Protein 5UKI (pdb70)

GO terms:
  GO:0005506 iron ion binding (F, IDA)
  GO:0048471 perinuclear region of cytoplasm (C, IDA)
  GO:0003723 RNA binding (F, IDA)
  GO:0030145 manganese ion binding (F, IDA)
  GO:0008270 zinc ion binding (F, IDA)
  GO:0008419 RNA lariat debranching enzyme activity (F, IDA)
  GO:0000375 RNA splicing, via transesterification reactions (P, IDA)

Organism: Entamoeba histolytica (strain ATCC 30459 / HM-1:IMSS / ABRM) (NCBI:txid294381)

Sequence (351 aa):
GGGQHIAIVGCVHGKYREMYRQLSEYEKSTGKEISFVICTGDMQTLRYEADLVYLKVPPKYKQMGDFHLYYEGKEKAPYLTLFIGGNHESSNVLLHLYNGGFVCFNMYYLGVCSCININGLRIVGVSGIYKSFDEKKPYTYPPSPNDVVSLFHTRNYVIQMLSNLSQSSQIDISLSHDWPQGIVMKGNYKQLYRFQPGFKKDGASLGSPINKVILNNTLKPKYWISGHMHCEYHAEEGPTHFIALGKIGYKNAISYLDDLPLKQKTDLEYDKDWVCNLIMTWPAFSNKAQFPDLSYSISELLSKRTKELDKKIIELWEKYIGLKIIYDSDTFDIQFTSRRFYIEKIYNELNIN

InterPro domains:
  IPR004843 Calcineurin-like, phosphoesterase domain [PF00149] (8-233)
  IPR029052 Metallo-dependent phosphatase-like [G3DSA:3.60.21.10] (14-265)
  IPR029052 Metallo-dependent phosphatase-like [SSF56300] (9-250)
  IPR041816 Lariat debranching enzyme, N-terminal metallophosphatase domain [cd00844] (9-260)
  IPR049499 Dbr1, C-terminal domain [PF20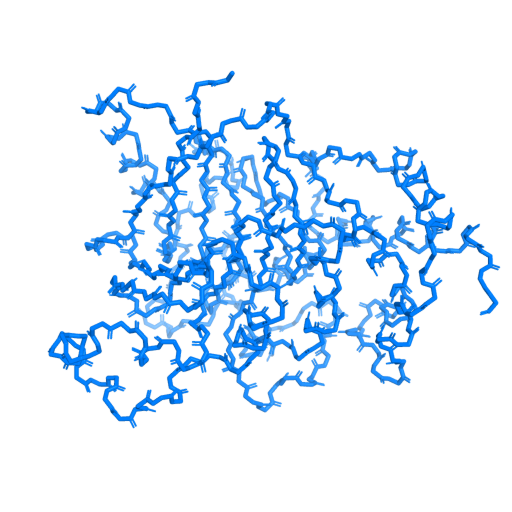890] (268-353)

Structure (mmCIF, N/CA/C/O backbone):
data_5UKI
#
_entry.id   5UKI
#
_cell.length_a   45.341
_cell.length_b   70.920
_cell.length_c   109.266
_cell.angle_alpha   90.00
_cell.angle_beta   90.00
_cell.angle_gamma   90.00
#
_symmetry.space_group_name_H-M   'P 21 21 21'
#
loop_
_entity.id
_entity.type
_entity.pdbx_description
1 polymer 'RNA lariat debranching enzyme, putative'
2 non-polymer 'ZINC ION'
3 non-polymer 'MANGANESE (II) ION'
4 water water
#
loop_
_atom_site.group_PDB
_atom_site.id
_atom_site.type_symbol
_atom_site.label_atom_id
_atom_site.label_alt_id
_atom_site.label_comp_id
_atom_site.label_asym_id
_atom_site.label_entity_id
_atom_site.label_seq_id
_atom_site.pdbx_PDB_ins_code
_atom_site.Cartn_x
_atom_site.Cartn_y
_atom_site.Cartn_z
_atom_site.occupancy
_atom_site.B_iso_or_equiv
_atom_site.auth_seq_id
_atom_site.auth_comp_id
_atom_site.auth_asym_id
_atom_site.auth_atom_id
_atom_site.pdbx_PDB_model_num
ATOM 1 N N . GLY A 1 1 ? 30.750 57.919 23.895 1.00 91.33 4 GLY A N 1
ATOM 2 C CA . GLY A 1 1 ? 31.545 58.634 22.852 1.00 95.52 4 GLY A CA 1
ATOM 3 C C . GLY A 1 1 ? 31.761 57.712 21.673 1.00 94.17 4 GLY A C 1
ATOM 4 O O . GLY A 1 1 ? 32.037 56.526 21.861 1.00 102.99 4 GLY A O 1
ATOM 5 N N . GLY A 1 2 ? 31.627 58.243 20.461 1.00 83.02 5 GLY A N 1
ATOM 6 C CA . GLY A 1 2 ? 31.746 57.425 19.247 1.00 83.57 5 GLY A CA 1
ATOM 7 C C . GLY A 1 2 ? 33.152 57.262 18.677 1.00 75.90 5 GLY A C 1
ATOM 8 O O . GLY A 1 2 ? 33.489 56.204 18.152 1.00 76.94 5 GLY A O 1
ATOM 9 N N . GLY A 1 3 ? 33.967 58.313 18.762 1.00 64.90 6 GLY A N 1
ATOM 10 C CA . GLY A 1 3 ? 35.262 58.333 18.089 1.00 49.76 6 GLY A CA 1
ATOM 11 C C . GLY A 1 3 ? 35.703 59.762 17.813 1.00 40.44 6 GLY A C 1
ATOM 12 O O . GLY A 1 3 ? 34.882 60.658 17.714 1.00 34.64 6 GLY A O 1
ATOM 13 N N . GLN A 1 4 ? 37.002 59.987 17.725 1.00 31.92 7 GLN A N 1
ATOM 14 C CA . GLN A 1 4 ? 37.497 61.213 17.168 1.00 28.48 7 GLN A CA 1
ATOM 15 C C . GLN A 1 4 ? 38.442 60.877 16.000 1.00 25.83 7 GLN A C 1
ATOM 16 O O . GLN A 1 4 ? 39.195 59.905 16.051 1.00 27.89 7 GLN A O 1
ATOM 22 N N . HIS A 1 5 ? 38.367 61.703 14.967 1.00 25.41 8 HIS A N 1
ATOM 23 C CA . HIS A 1 5 ? 39.111 61.541 13.755 1.00 23.03 8 HIS A CA 1
ATOM 24 C C . HIS A 1 5 ? 40.101 62.711 13.647 1.00 21.89 8 HIS A C 1
ATOM 25 O O . HIS A 1 5 ? 39.695 63.851 13.533 1.00 22.05 8 HIS A O 1
ATOM 32 N N . ILE A 1 6 ? 41.395 62.419 13.760 1.00 20.07 9 ILE A N 1
ATOM 33 C CA . ILE A 1 6 ? 42.409 63.459 13.917 1.00 20.24 9 ILE A CA 1
ATOM 34 C C . ILE A 1 6 ? 43.294 63.478 12.656 1.00 20.01 9 ILE A C 1
ATOM 35 O O . ILE A 1 6 ? 43.884 62.453 12.262 1.00 22.48 9 ILE A O 1
ATOM 40 N N . ALA A 1 7 ? 43.396 64.620 11.996 1.00 19.94 10 ALA A N 1
ATOM 41 C CA . ALA A 1 7 ? 44.289 64.655 10.817 1.00 19.56 10 ALA A CA 1
ATOM 42 C C . ALA A 1 7 ? 45.727 64.858 11.280 1.00 20.18 10 ALA A C 1
ATOM 43 O O . ALA A 1 7 ? 45.992 65.698 12.170 1.00 17.68 10 ALA A O 1
ATOM 45 N N . ILE A 1 8 ? 46.656 64.102 10.717 1.00 19.53 11 ILE A N 1
ATOM 46 C CA . ILE A 1 8 ? 48.056 64.234 11.074 1.00 19.80 11 ILE A CA 1
ATOM 47 C C . ILE A 1 8 ? 48.776 64.612 9.829 1.00 19.80 11 ILE A C 1
ATOM 48 O O . ILE A 1 8 ? 48.488 64.068 8.747 1.00 19.60 11 ILE A O 1
ATOM 53 N N . VAL A 1 9 ? 49.604 65.659 9.921 1.00 19.12 12 VAL A N 1
ATOM 54 C CA . VAL A 1 9 ? 50.201 66.280 8.769 1.00 18.37 12 VAL A CA 1
ATOM 55 C C . VAL A 1 9 ? 51.733 66.368 8.949 1.00 20.02 12 VAL A C 1
ATOM 56 O O . VAL A 1 9 ? 52.232 66.687 10.010 1.00 19.68 12 VAL A O 1
ATOM 60 N N . GLY A 1 10 ? 52.479 66.089 7.894 1.00 18.24 13 GLY A N 1
ATOM 61 C CA . GLY A 1 10 ? 53.912 66.205 7.905 1.00 20.40 13 GLY A CA 1
ATOM 62 C C . GLY A 1 10 ? 54.317 67.688 7.711 1.00 22.95 13 GLY A C 1
ATOM 63 O O . GLY A 1 10 ? 53.802 68.566 8.360 1.00 29.92 13 GLY A O 1
ATOM 64 N N . CYS A 1 11 ? 55.170 67.955 6.754 1.00 21.42 14 CYS A N 1
ATOM 65 C CA . CYS A 1 11 ? 55.604 69.323 6.526 1.00 20.92 14 CYS A CA 1
ATOM 66 C C . CYS A 1 11 ? 54.590 70.185 5.806 1.00 21.32 14 CYS A C 1
ATOM 67 O O . CYS A 1 11 ? 53.994 69.775 4.804 1.00 20.55 14 CYS A O 1
ATOM 70 N N . VAL A 1 12 ? 54.409 71.426 6.265 1.00 18.64 15 VAL A N 1
ATOM 71 C CA . VAL A 1 12 ? 53.528 72.344 5.534 1.00 20.39 15 VAL A CA 1
ATOM 72 C C . VAL A 1 12 ? 54.255 73.193 4.470 1.00 21.58 15 VAL A C 1
ATOM 73 O O . VAL A 1 12 ? 53.753 73.361 3.348 1.00 21.91 15 VAL A O 1
ATOM 77 N N . HIS A 1 13 ? 55.417 73.679 4.810 1.00 19.77 16 HIS A N 1
ATOM 78 C CA . HIS A 1 13 ? 56.257 74.536 3.939 1.00 22.79 16 HIS A CA 1
ATOM 79 C C . HIS A 1 13 ? 55.421 75.674 3.349 1.00 23.60 16 HIS A C 1
ATOM 80 O O . HIS A 1 13 ? 55.498 75.952 2.191 1.00 23.39 16 HIS A O 1
ATOM 87 N N . GLY A 1 14 ? 54.573 76.254 4.155 1.00 23.81 17 GLY A N 1
ATOM 88 C CA . GLY A 1 14 ? 53.820 77.435 3.761 1.00 25.69 17 GLY A CA 1
ATOM 89 C C . GLY A 1 14 ? 52.595 77.199 2.932 1.00 25.81 17 GLY A C 1
ATOM 90 O O . GLY A 1 14 ? 51.968 78.137 2.438 1.00 30.06 17 GLY A O 1
ATOM 91 N N . LYS A 1 15 ? 52.229 75.950 2.724 1.00 25.80 18 LYS A N 1
ATOM 92 C CA . LYS A 1 15 ? 51.120 75.679 1.840 1.00 25.27 18 LYS A CA 1
ATOM 93 C C . LYS A 1 15 ? 49.808 75.440 2.582 1.00 23.50 18 LYS A C 1
ATOM 94 O O . LYS A 1 15 ? 49.241 74.380 2.467 1.00 22.53 18 LYS A O 1
ATOM 100 N N . TYR A 1 16 ? 49.305 76.447 3.307 1.00 21.92 19 TYR A N 1
ATOM 101 C CA . TYR A 1 16 ? 48.132 76.296 4.145 1.00 21.83 19 TYR A CA 1
ATOM 102 C C . TYR A 1 16 ? 46.866 76.098 3.343 1.00 24.49 19 TYR A C 1
ATOM 103 O O . TYR A 1 16 ? 46.067 75.243 3.646 1.00 21.24 19 TYR A O 1
ATOM 112 N N . ARG A 1 17 ? 46.637 76.953 2.336 1.00 26.86 20 ARG A N 1
ATOM 113 C CA . ARG A 1 17 ? 45.389 76.799 1.576 1.00 26.81 20 ARG A CA 1
ATOM 114 C C . ARG A 1 17 ? 45.249 75.407 0.998 1.00 25.97 20 ARG A C 1
ATOM 115 O O . ARG A 1 17 ? 44.185 74.806 1.080 1.00 25.43 20 ARG A O 1
ATOM 123 N N . GLU A 1 18 ? 46.314 74.922 0.399 1.00 24.14 21 GLU A N 1
ATOM 124 C CA . GLU A 1 18 ? 46.316 73.579 -0.128 1.00 25.48 21 GLU A CA 1
ATOM 125 C C . GLU A 1 18 ? 46.060 72.498 0.949 1.00 24.45 21 GLU A C 1
ATOM 126 O O . GLU A 1 18 ? 45.287 71.590 0.716 1.00 23.67 21 GLU A O 1
ATOM 132 N N . MET A 1 19 ? 46.733 72.585 2.095 1.00 23.58 22 MET A N 1
ATOM 133 C CA . MET A 1 19 ? 46.449 71.646 3.207 1.00 21.79 22 MET A CA 1
ATOM 134 C C . MET A 1 19 ? 45.007 71.649 3.567 1.00 23.49 22 MET A C 1
ATOM 135 O O . MET A 1 19 ? 44.389 70.632 3.616 1.00 22.85 22 MET A O 1
ATOM 140 N N . TYR A 1 20 ? 44.462 72.823 3.842 1.00 22.27 23 TYR A N 1
ATOM 141 C CA . TYR A 1 20 ? 43.059 72.908 4.235 1.00 23.25 23 TYR A CA 1
ATOM 142 C C . TYR A 1 20 ? 42.117 72.462 3.127 1.00 25.57 23 TYR A C 1
ATOM 143 O O . TYR A 1 20 ? 41.056 71.869 3.424 1.00 25.98 23 TYR A O 1
ATOM 152 N N . ARG A 1 21 ? 42.479 72.716 1.857 1.00 27.23 24 ARG A N 1
ATOM 153 C CA . ARG A 1 21 ? 41.653 72.162 0.770 1.00 26.74 24 ARG A CA 1
ATOM 154 C C . ARG A 1 21 ? 41.615 70.624 0.825 1.00 24.75 24 ARG A C 1
ATOM 155 O O . ARG A 1 21 ? 40.576 70.016 0.681 1.00 27.88 24 ARG A O 1
ATOM 163 N N . GLN A 1 22 ? 42.739 69.993 1.003 1.00 25.38 25 GLN A N 1
ATOM 164 C CA . GLN A 1 22 ? 42.776 68.560 1.051 1.00 26.56 25 GLN A CA 1
ATOM 165 C C . GLN A 1 22 ? 42.010 67.986 2.236 1.00 26.02 25 GLN A C 1
ATOM 166 O O . GLN A 1 22 ? 41.314 66.970 2.106 1.00 24.85 25 GLN A O 1
ATOM 172 N N . LEU A 1 23 ? 42.095 68.643 3.390 1.00 25.51 26 LEU A N 1
ATOM 173 C CA . LEU A 1 23 ? 41.349 68.221 4.546 1.00 26.51 26 LEU A CA 1
ATOM 174 C C . LEU A 1 23 ? 39.843 68.323 4.321 1.00 26.77 26 LEU A C 1
ATOM 175 O O . LEU A 1 23 ? 39.089 67.383 4.632 1.00 27.06 26 LEU A O 1
ATOM 180 N N . SER A 1 24 ? 39.416 69.433 3.729 1.00 29.15 27 SER A N 1
ATOM 181 C CA . SER A 1 24 ? 37.999 69.608 3.395 1.00 34.58 27 SER A CA 1
ATOM 182 C C . SER A 1 24 ? 37.486 68.532 2.420 1.00 34.49 27 SER A C 1
ATOM 183 O O . SER A 1 24 ? 36.364 68.009 2.593 1.00 33.88 27 SER A O 1
ATOM 186 N N . GLU A 1 25 ? 38.307 68.175 1.436 1.00 35.87 28 GLU A N 1
ATOM 187 C CA . GLU A 1 25 ? 37.904 67.184 0.421 1.00 39.77 28 GLU A CA 1
ATOM 188 C C . GLU A 1 25 ? 37.832 65.787 1.012 1.00 38.82 28 GLU A C 1
ATOM 189 O O . GLU A 1 25 ? 36.976 65.002 0.662 1.00 39.61 28 GLU A O 1
ATOM 195 N N . TYR A 1 26 ? 38.716 65.500 1.967 1.00 37.13 29 TYR A N 1
ATOM 196 C CA . TYR A 1 26 ? 38.611 64.315 2.764 1.00 30.22 29 TYR A CA 1
ATOM 197 C C . TYR A 1 26 ? 37.265 64.229 3.555 1.00 32.16 29 TYR A C 1
ATOM 198 O O . TYR A 1 26 ? 36.605 63.173 3.571 1.00 29.90 29 TYR A O 1
ATOM 207 N N . GLU A 1 27 ? 36.859 65.324 4.200 1.00 28.14 30 GLU A N 1
ATOM 208 C CA . GLU A 1 27 ? 35.550 65.308 4.909 1.00 32.58 30 GLU A CA 1
ATOM 209 C C . GLU A 1 27 ? 34.363 65.081 3.968 1.00 37.05 30 GLU A C 1
ATOM 210 O O . GLU A 1 27 ? 33.429 64.318 4.274 1.00 35.42 30 GLU A O 1
ATOM 216 N N . LYS A 1 28 ? 34.413 65.797 2.858 1.00 39.81 31 LYS A N 1
ATOM 217 C CA . LYS A 1 28 ? 33.396 65.729 1.802 1.00 44.74 31 LYS A CA 1
ATOM 218 C C . LYS A 1 28 ? 33.219 64.315 1.339 1.00 42.57 31 LYS A C 1
ATOM 219 O O . LYS A 1 28 ? 32.125 63.831 1.351 1.00 51.45 31 LYS A O 1
ATOM 225 N N . SER A 1 29 ? 34.293 63.614 1.000 1.00 44.12 32 SER A N 1
ATOM 226 C CA . SER A 1 29 ? 34.166 62.314 0.400 1.00 43.65 32 SER A CA 1
ATOM 227 C C . SER A 1 29 ? 34.045 61.168 1.404 1.00 44.43 32 SER A C 1
ATOM 228 O O . SER A 1 29 ? 33.562 60.102 1.073 1.00 43.39 32 SER A O 1
ATOM 231 N N . THR A 1 30 ? 34.433 61.366 2.649 1.00 39.24 33 THR A N 1
ATOM 232 C CA . THR A 1 30 ? 34.281 60.301 3.625 1.00 36.90 33 THR A CA 1
ATOM 233 C C . THR A 1 30 ? 33.044 60.456 4.471 1.00 35.10 33 THR A C 1
ATOM 234 O O . THR A 1 30 ? 32.659 59.497 5.128 1.00 35.00 33 THR A O 1
ATOM 238 N N . GLY A 1 31 ? 32.513 61.681 4.524 1.00 34.72 34 GLY A N 1
ATOM 239 C CA . GLY A 1 31 ? 31.531 62.100 5.516 1.00 35.71 34 GLY A CA 1
ATOM 240 C C . GLY A 1 31 ? 32.048 62.134 6.943 1.00 36.55 34 GLY A C 1
ATOM 241 O O . GLY A 1 31 ? 31.262 62.288 7.859 1.00 39.72 34 GLY A O 1
ATOM 242 N N . LYS A 1 32 ? 33.355 61.958 7.155 1.00 34.90 35 LYS A N 1
ATOM 243 C CA . LYS A 1 32 ? 33.885 62.003 8.506 1.00 34.69 35 LYS A CA 1
ATOM 244 C C . LYS A 1 32 ? 34.151 63.436 8.929 1.00 34.53 35 LYS A C 1
ATOM 245 O O . LYS A 1 32 ? 34.367 64.310 8.082 1.00 35.97 35 LYS A O 1
ATOM 251 N N . GLU A 1 33 ? 34.039 63.682 10.224 1.00 26.80 36 GLU A N 1
ATOM 252 C CA . GLU A 1 33 ? 34.339 64.985 10.772 1.00 27.09 36 GLU A CA 1
ATOM 253 C C . GLU A 1 33 ? 35.776 65.009 11.372 1.00 23.26 36 GLU A C 1
ATOM 254 O O . GLU A 1 33 ? 36.114 64.218 12.240 1.00 25.26 36 GLU A O 1
ATOM 260 N N . ILE A 1 34 ? 36.604 65.914 10.880 1.00 22.71 37 ILE A N 1
ATOM 261 C CA . ILE A 1 34 ? 37.929 66.115 11.485 1.00 22.09 37 ILE A CA 1
ATOM 262 C C . ILE A 1 34 ? 37.774 66.883 12.842 1.00 22.01 37 ILE A C 1
ATOM 263 O O . ILE A 1 34 ? 37.295 68.037 12.890 1.00 22.94 37 ILE A O 1
ATOM 268 N N . SER A 1 35 ? 38.209 66.276 13.918 1.00 21.91 38 SER A N 1
ATOM 269 C CA . SER A 1 35 ? 38.102 66.921 15.247 1.00 21.88 38 SER A CA 1
ATOM 270 C C . SER A 1 35 ? 39.071 68.070 15.385 1.00 20.66 38 SER A C 1
ATOM 271 O O . SER A 1 35 ? 38.709 69.203 15.801 1.00 20.06 38 SER A O 1
ATOM 274 N N . PHE A 1 36 ? 40.309 67.786 15.027 1.00 19.33 39 PHE A N 1
ATOM 275 C CA . PHE A 1 36 ? 41.352 68.733 14.994 1.00 18.31 39 PHE A CA 1
ATOM 276 C C . PHE A 1 36 ? 42.513 68.199 14.123 1.00 20.01 39 PHE A C 1
ATOM 277 O O . PHE A 1 36 ? 42.490 67.037 13.599 1.00 19.32 39 PHE A O 1
ATOM 285 N N . VAL A 1 37 ? 43.527 69.067 13.918 1.00 18.79 40 VAL A N 1
ATOM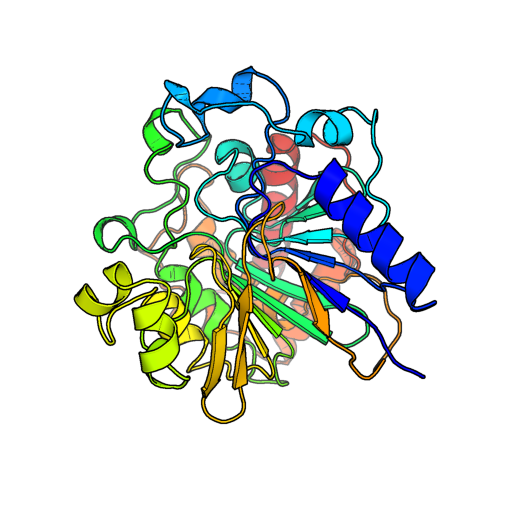 286 C CA . VAL A 1 37 ? 44.640 68.792 13.023 1.00 19.38 40 VAL A CA 1
ATOM 287 C C . VAL A 1 37 ? 45.904 68.952 13.807 1.00 19.54 40 VAL A C 1
ATOM 288 O O . VAL A 1 37 ? 46.013 69.882 14.653 1.00 16.97 40 VAL A O 1
ATOM 292 N N . ILE A 1 38 ? 46.866 68.056 13.555 1.00 16.98 41 ILE A N 1
ATOM 293 C CA . ILE A 1 38 ? 48.186 68.176 14.148 1.00 19.12 41 ILE A CA 1
ATOM 294 C C . ILE A 1 38 ? 49.189 68.204 13.014 1.00 19.55 41 ILE A C 1
ATOM 295 O O . ILE A 1 38 ? 49.163 67.318 12.141 1.00 17.38 41 ILE A O 1
ATOM 300 N N . CYS A 1 39 ? 50.145 69.154 13.086 1.00 19.16 42 CYS A N 1
ATOM 301 C CA . CYS A 1 39 ? 51.212 69.345 12.089 1.00 19.24 42 CYS A CA 1
ATOM 302 C C . CYS A 1 39 ? 52.579 69.208 12.714 1.00 18.92 42 CYS A C 1
ATOM 303 O O . CYS A 1 39 ? 52.889 69.770 13.773 1.00 18.67 42 CYS A O 1
ATOM 306 N N . THR A 1 40 ? 53.462 68.469 12.045 1.00 17.17 43 THR A N 1
ATOM 307 C CA . THR A 1 40 ? 54.784 68.183 12.543 1.00 18.99 43 THR A CA 1
ATOM 308 C C . THR A 1 40 ? 55.878 69.179 12.165 1.00 18.59 43 THR A C 1
ATOM 309 O O . THR A 1 40 ? 57.015 68.978 12.556 1.00 18.05 43 THR A O 1
ATOM 313 N N . GLY A 1 41 ? 55.516 70.269 11.487 1.00 18.22 44 GLY A N 1
ATOM 314 C CA . GLY A 1 41 ? 56.361 71.464 11.408 1.00 18.55 44 GLY A CA 1
ATOM 315 C C . GLY A 1 41 ? 56.597 71.953 9.986 1.00 16.72 44 GLY A C 1
ATOM 316 O O . GLY A 1 41 ? 55.851 71.646 9.049 1.00 18.64 44 GLY A O 1
ATOM 317 N N . ASP A 1 42 ? 57.612 72.798 9.873 1.00 19.96 45 ASP A N 1
ATOM 318 C CA . ASP A 1 42 ? 57.884 73.654 8.688 1.00 19.85 45 ASP A CA 1
ATOM 319 C C . ASP A 1 42 ? 56.672 74.524 8.393 1.00 20.54 45 ASP A C 1
ATOM 320 O O . ASP A 1 42 ? 56.111 74.552 7.314 1.00 19.56 45 ASP A O 1
ATOM 325 N N . MET A 1 43 ? 56.289 75.274 9.414 1.00 19.69 46 MET A N 1
ATOM 326 C CA . MET A 1 43 ? 55.061 75.995 9.409 1.00 18.67 46 MET A CA 1
ATOM 327 C C . MET A 1 43 ? 55.198 77.396 8.738 1.00 19.13 46 MET A C 1
ATOM 328 O O . MET A 1 43 ? 54.233 77.938 8.227 1.00 22.25 46 MET A O 1
ATOM 333 N N . GLN A 1 44 ? 56.403 77.900 8.717 1.00 22.77 47 GLN A N 1
ATOM 334 C CA . GLN A 1 44 ? 56.712 79.132 7.984 1.00 25.16 47 GLN A CA 1
ATOM 335 C C . GLN A 1 44 ? 55.749 80.224 8.359 1.00 25.90 47 GLN A C 1
ATOM 336 O O . GLN A 1 44 ? 55.106 80.769 7.480 1.00 23.64 47 GLN A O 1
ATOM 342 N N . THR A 1 45 ? 55.626 80.525 9.668 1.00 23.81 48 THR A N 1
ATOM 343 C CA . THR A 1 45 ? 54.576 81.460 10.149 1.00 23.81 48 THR A CA 1
ATOM 344 C C . THR A 1 45 ? 55.029 82.930 10.060 1.00 27.00 48 THR A C 1
ATOM 345 O O . THR A 1 45 ? 55.088 83.634 11.065 1.00 25.04 48 THR A O 1
ATOM 349 N N . LEU A 1 46 ? 55.370 83.340 8.844 1.00 27.16 49 LEU A N 1
ATOM 350 C CA . LEU A 1 46 ? 55.853 84.681 8.588 1.00 30.86 49 LEU A CA 1
ATOM 351 C C . LEU A 1 46 ? 54.666 85.615 8.554 1.00 27.67 49 LEU A C 1
ATOM 352 O O . LEU A 1 46 ? 53.814 85.461 7.696 1.00 33.03 49 LEU A O 1
ATOM 357 N N . ARG A 1 47 ? 54.632 86.592 9.466 1.00 30.84 50 ARG A N 1
ATOM 358 C CA . ARG A 1 47 ? 53.523 87.569 9.531 1.00 32.21 50 ARG A CA 1
ATOM 359 C C . ARG A 1 47 ? 53.538 88.596 8.398 1.00 32.83 50 ARG A C 1
ATOM 360 O O . ARG A 1 47 ? 52.474 89.071 7.973 1.00 34.99 50 ARG A O 1
ATOM 368 N N . TYR A 1 48 ? 54.753 88.973 8.015 1.00 35.29 51 TYR A N 1
ATOM 369 C CA . TYR A 1 48 ? 55.002 90.057 7.042 1.00 40.70 51 TYR A CA 1
ATOM 370 C C . TYR A 1 48 ? 56.449 89.969 6.562 1.00 38.60 51 TYR A C 1
ATOM 371 O O . TYR A 1 48 ? 57.275 89.283 7.147 1.00 36.87 51 TYR A O 1
ATOM 380 N N . GLU A 1 49 ? 56.765 90.719 5.510 1.00 41.00 52 GLU A N 1
ATOM 381 C CA . GLU A 1 49 ? 58.051 90.610 4.841 1.00 41.40 52 GLU A CA 1
ATOM 382 C C . GLU A 1 49 ? 59.254 90.818 5.728 1.00 34.88 52 GLU A C 1
ATOM 383 O O . GLU A 1 49 ? 60.289 90.272 5.449 1.00 39.08 52 GLU A O 1
ATOM 389 N N . ALA A 1 50 ? 59.119 91.570 6.808 1.00 37.01 53 ALA A N 1
ATOM 390 C CA . ALA A 1 50 ? 60.173 91.730 7.818 1.00 35.72 53 ALA A CA 1
ATOM 391 C C . ALA A 1 50 ? 60.648 90.423 8.496 1.00 34.40 53 ALA A C 1
ATOM 392 O O . ALA A 1 50 ? 61.821 90.281 8.857 1.00 34.95 53 ALA A O 1
ATOM 394 N N . ASP A 1 51 ? 59.731 89.471 8.677 1.00 33.82 54 ASP A N 1
ATOM 395 C CA . ASP A 1 51 ? 60.075 88.156 9.222 1.00 33.61 54 ASP A CA 1
ATOM 396 C C . ASP A 1 51 ? 60.933 87.269 8.271 1.00 32.64 54 ASP A C 1
ATOM 397 O O . ASP A 1 51 ? 61.540 86.335 8.745 1.00 28.74 54 ASP A O 1
ATOM 402 N N . LEU A 1 52 ? 61.028 87.588 6.966 1.00 33.56 55 LEU A N 1
ATOM 403 C CA . LEU A 1 52 ? 61.876 86.817 6.016 1.00 33.68 55 LEU A CA 1
ATOM 404 C C . LEU A 1 52 ? 63.307 86.578 6.474 1.00 31.61 55 LEU A C 1
ATOM 405 O O . LEU A 1 52 ? 63.875 85.535 6.234 1.00 33.14 55 LEU A O 1
ATOM 410 N N . VAL A 1 53 ? 63.890 87.530 7.174 1.00 34.76 56 VAL A N 1
ATOM 411 C CA . VAL A 1 53 ? 65.253 87.388 7.702 1.00 36.15 56 VAL A CA 1
ATOM 412 C C . VAL A 1 53 ? 65.417 86.229 8.694 1.00 36.67 56 VAL A C 1
ATOM 413 O O . VAL A 1 53 ? 66.523 85.732 8.880 1.00 32.45 56 VAL A O 1
ATOM 417 N N . TYR A 1 54 ? 64.298 85.754 9.276 1.00 33.93 57 TYR A N 1
ATOM 418 C CA . TYR A 1 54 ? 64.375 84.676 10.255 1.00 32.86 57 TYR A CA 1
ATOM 419 C C . TYR A 1 54 ? 64.108 83.270 9.735 1.00 30.22 57 TYR A C 1
ATOM 420 O O . TYR A 1 54 ? 64.138 82.353 10.518 1.00 31.77 57 TYR A O 1
ATOM 429 N N . LEU A 1 55 ? 63.903 83.159 8.419 1.00 31.59 58 LEU A N 1
ATOM 430 C CA . LEU A 1 55 ? 63.589 81.906 7.673 1.00 30.59 58 LEU A CA 1
ATOM 431 C C . LEU A 1 55 ? 64.853 81.440 6.922 1.00 32.61 58 LEU A C 1
ATOM 432 O O . LEU A 1 55 ? 65.362 82.190 6.057 1.00 30.86 58 LEU A O 1
ATOM 437 N N . LYS A 1 56 ? 65.357 80.264 7.306 1.00 29.04 59 LYS A N 1
ATOM 438 C CA . LYS A 1 56 ? 66.527 79.627 6.756 1.00 32.23 59 LYS A CA 1
ATOM 439 C C . LYS A 1 56 ? 66.187 78.728 5.542 1.00 34.30 59 LYS A C 1
ATOM 440 O O . LYS A 1 56 ? 66.041 77.513 5.634 1.00 34.57 59 LYS A O 1
ATOM 446 N N . VAL A 1 57 ? 66.045 79.371 4.403 1.00 35.44 60 VAL A N 1
ATOM 447 C CA . VAL A 1 57 ? 65.781 78.724 3.104 1.00 33.43 60 VAL A CA 1
ATOM 448 C C . VAL A 1 57 ? 66.718 79.466 2.143 1.00 43.28 60 VAL A C 1
ATOM 449 O O . VAL A 1 57 ? 66.926 80.688 2.289 1.00 40.37 60 VAL A O 1
ATOM 453 N N . PRO A 1 58 ? 67.278 78.763 1.150 1.00 47.68 61 PRO A N 1
ATOM 454 C CA . PRO A 1 58 ? 68.205 79.468 0.214 1.00 45.60 61 PRO A CA 1
ATOM 455 C C . PRO A 1 58 ? 67.511 80.622 -0.455 1.00 48.93 61 PRO A C 1
ATOM 456 O O . PRO A 1 58 ? 66.313 80.485 -0.803 1.00 43.33 61 PRO A O 1
ATOM 460 N N . PRO A 1 59 ? 68.232 81.753 -0.653 1.00 49.65 62 PRO A N 1
ATOM 461 C CA . PRO A 1 59 ? 67.543 82.937 -1.144 1.00 45.14 62 PRO A CA 1
ATOM 462 C C . PRO A 1 59 ? 66.804 82.727 -2.457 1.00 46.28 62 PRO A C 1
ATOM 463 O O . PRO A 1 59 ? 65.703 83.237 -2.624 1.00 45.91 62 PRO A O 1
ATOM 467 N N . LYS A 1 60 ? 67.362 81.957 -3.377 1.00 48.66 63 LYS A N 1
ATOM 468 C CA . LYS A 1 60 ? 66.638 81.652 -4.630 1.00 51.59 63 LYS A CA 1
ATOM 469 C C . LYS A 1 60 ? 65.256 80.991 -4.408 1.00 52.12 63 LYS A C 1
ATOM 470 O O . LYS A 1 60 ? 64.388 81.093 -5.279 1.00 52.64 63 LYS A O 1
ATOM 476 N N . TYR A 1 61 ? 65.034 80.327 -3.264 1.00 47.12 64 TYR A N 1
ATOM 477 C CA . TYR A 1 61 ? 63.732 79.623 -3.035 1.00 47.09 64 TYR A CA 1
ATOM 478 C C . TYR A 1 61 ? 62.832 80.254 -1.963 1.00 46.94 64 TYR A C 1
ATOM 479 O O . TYR A 1 61 ? 61.683 79.825 -1.780 1.00 47.32 64 TYR A O 1
ATOM 488 N N . LYS A 1 62 ? 63.345 81.268 -1.280 1.00 43.40 65 LYS A N 1
ATOM 489 C CA . LYS A 1 62 ? 62.678 81.867 -0.151 1.00 42.59 65 LYS A CA 1
ATOM 490 C C . LYS A 1 62 ? 61.403 82.612 -0.573 1.00 43.72 65 LYS A C 1
ATOM 491 O O . LYS A 1 62 ? 61.429 83.446 -1.492 1.00 39.98 65 LYS A O 1
ATOM 497 N N . GLN A 1 63 ? 60.279 82.285 0.062 1.00 37.11 66 GLN A N 1
ATOM 498 C CA . GLN A 1 63 ? 59.008 82.966 -0.206 1.00 41.78 66 GLN A CA 1
ATOM 499 C C . GLN A 1 63 ? 58.247 83.135 1.095 1.00 36.78 66 GLN A C 1
ATOM 500 O O . GLN A 1 63 ? 58.558 82.474 2.087 1.00 33.64 66 GLN A O 1
ATOM 506 N N . MET A 1 64 ? 57.191 83.933 1.047 1.00 35.49 67 MET A N 1
ATOM 507 C CA . MET A 1 64 ? 56.338 84.125 2.216 1.00 36.32 67 MET A CA 1
ATOM 508 C C . MET A 1 64 ? 55.462 82.897 2.543 1.00 32.15 67 MET A C 1
ATOM 509 O O . MET A 1 64 ? 55.181 82.641 3.709 1.00 34.17 67 MET A O 1
ATOM 514 N N . GLY A 1 65 ? 55.019 82.192 1.540 1.00 28.52 68 GLY A N 1
ATOM 515 C CA . GLY A 1 65 ? 53.959 81.176 1.707 1.00 29.07 68 GLY A CA 1
ATOM 516 C C . GLY A 1 65 ? 52.661 81.842 2.107 1.00 31.70 68 GLY A C 1
ATOM 517 O O . GLY A 1 65 ? 52.564 83.080 2.054 1.00 32.95 68 GLY A O 1
ATOM 518 N N . ASP A 1 66 ? 51.689 81.050 2.552 1.00 28.30 69 ASP A N 1
ATOM 519 C CA . ASP A 1 66 ? 50.311 81.468 2.767 1.00 29.78 69 ASP A CA 1
ATOM 520 C C . ASP A 1 66 ? 49.992 82.033 4.126 1.00 25.60 69 ASP A C 1
ATOM 521 O O . ASP A 1 66 ? 48.892 82.592 4.305 1.00 25.72 69 ASP A O 1
ATOM 526 N N . PHE A 1 67 ? 50.896 81.886 5.078 1.00 24.11 70 PHE A N 1
ATOM 527 C CA . PHE A 1 67 ? 50.554 82.116 6.484 1.00 25.30 70 PHE A CA 1
ATOM 528 C C . PHE A 1 67 ? 49.997 83.514 6.694 1.00 27.16 70 PHE A C 1
ATOM 529 O O . PHE A 1 67 ? 49.005 83.702 7.397 1.00 23.66 70 PHE A O 1
ATOM 537 N N . HIS A 1 68 ? 50.657 84.480 6.069 1.00 31.77 71 HIS A N 1
ATOM 538 C CA . HIS A 1 68 ? 50.300 85.884 6.286 1.00 29.68 71 HIS A CA 1
ATOM 539 C C . HIS A 1 68 ? 48.827 86.118 5.962 1.00 26.26 71 HIS A C 1
ATOM 540 O O . HIS A 1 68 ? 48.178 86.980 6.597 1.00 31.84 71 HIS A O 1
ATOM 547 N N . LEU A 1 69 ? 48.262 85.367 5.022 1.00 26.29 72 LEU A N 1
ATOM 548 C CA . LEU A 1 69 ? 46.827 85.488 4.710 1.00 30.15 72 LEU A CA 1
ATOM 549 C C . LEU A 1 69 ? 45.928 85.142 5.881 1.00 32.31 72 LEU A C 1
ATOM 550 O O . LEU A 1 69 ? 44.833 85.692 6.025 1.00 33.19 72 LEU A O 1
ATOM 555 N N . TYR A 1 70 ? 46.388 84.194 6.704 1.00 28.85 73 TYR A N 1
ATOM 556 C CA . TYR A 1 70 ? 45.672 83.769 7.902 1.00 28.40 73 TYR A CA 1
ATOM 557 C C . TYR A 1 70 ? 45.937 84.791 9.000 1.00 28.23 73 TYR A C 1
ATOM 558 O O . TYR A 1 70 ? 45.015 85.179 9.696 1.00 29.21 73 TYR A O 1
ATOM 567 N N . TYR A 1 71 ? 47.184 85.239 9.125 1.00 28.09 74 TYR A N 1
ATOM 568 C CA . TYR A 1 71 ? 47.547 86.233 10.146 1.00 29.02 74 TYR A CA 1
ATOM 569 C C . TYR A 1 71 ? 46.717 87.493 9.974 1.00 33.62 74 TYR A C 1
ATOM 570 O O . TYR A 1 71 ? 46.225 88.054 10.964 1.00 33.13 74 TYR A O 1
ATOM 579 N N . GLU A 1 72 ? 46.540 87.905 8.718 1.00 35.42 75 GLU A N 1
ATOM 580 C CA . GLU A 1 72 ? 45.758 89.127 8.386 1.00 38.48 75 GLU A CA 1
ATOM 581 C C . GLU A 1 72 ? 44.257 88.894 8.385 1.00 40.09 75 GLU A C 1
ATOM 582 O O . GLU A 1 72 ? 43.480 89.823 8.233 1.00 41.37 75 GLU A O 1
ATOM 588 N N . GLY A 1 73 ? 43.807 87.660 8.520 1.00 33.11 76 GLY A N 1
ATOM 589 C CA . GLY A 1 73 ? 42.415 87.411 8.474 1.00 33.94 76 GLY A CA 1
ATOM 590 C C . GLY A 1 73 ? 41.773 87.323 7.114 1.00 33.35 76 GLY A C 1
ATOM 591 O O . GLY A 1 73 ? 40.541 87.215 7.035 1.00 34.84 76 GLY A O 1
ATOM 592 N N . LYS A 1 74 ? 42.550 87.316 6.049 1.00 31.47 77 LYS A N 1
ATOM 593 C CA . LYS A 1 74 ? 41.958 87.061 4.708 1.00 35.60 77 LYS A CA 1
ATOM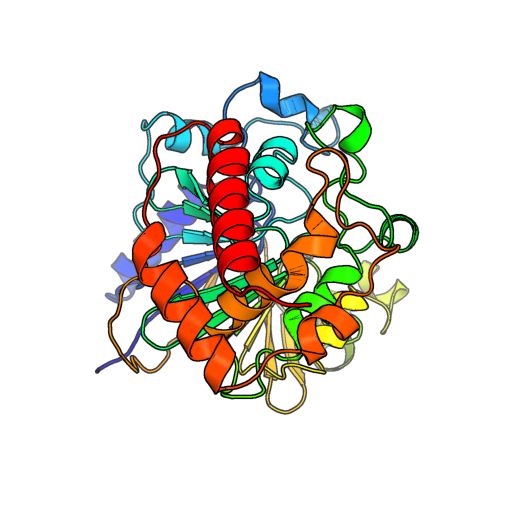 594 C C . LYS A 1 74 ? 41.538 85.601 4.460 1.00 37.49 77 LYS A C 1
ATOM 595 O O . LYS A 1 74 ? 40.681 85.320 3.655 1.00 36.33 77 LYS A O 1
ATOM 601 N N . GLU A 1 75 ? 42.191 84.667 5.141 1.00 34.59 78 GLU A N 1
ATOM 602 C CA . GLU A 1 75 ? 41.748 83.287 5.182 1.00 35.80 78 GLU A CA 1
ATOM 603 C C . GLU A 1 75 ? 41.563 82.948 6.661 1.00 33.21 78 GLU A C 1
ATOM 604 O O . GLU A 1 75 ? 42.175 83.564 7.527 1.00 33.79 78 GLU A O 1
ATOM 610 N N . LYS A 1 76 ? 40.802 81.909 6.922 1.00 27.99 79 LYS A N 1
ATOM 611 C CA . LYS A 1 76 ? 40.510 81.517 8.275 1.00 29.20 79 LYS A CA 1
ATOM 612 C C . LYS A 1 76 ? 40.630 79.981 8.356 1.00 27.83 79 LYS A C 1
ATOM 613 O O . LYS A 1 76 ? 40.004 79.271 7.588 1.00 28.63 79 LYS A O 1
ATOM 619 N N . ALA A 1 77 ? 41.515 79.504 9.212 1.00 28.01 80 ALA A N 1
ATOM 620 C CA . ALA A 1 77 ? 41.711 78.059 9.401 1.00 28.36 80 ALA A CA 1
ATOM 621 C C . ALA A 1 77 ? 40.388 77.394 9.782 1.00 24.54 80 ALA A C 1
ATOM 622 O O . ALA A 1 77 ? 39.809 77.739 10.791 1.00 25.01 80 ALA A O 1
ATOM 624 N N . PRO A 1 78 ? 39.906 76.429 9.007 1.00 25.44 81 PRO A N 1
ATOM 625 C CA . PRO A 1 78 ? 38.658 75.748 9.281 1.00 25.46 81 PRO A CA 1
ATOM 626 C C . PRO A 1 78 ? 38.707 74.706 10.354 1.00 25.14 81 PRO A C 1
ATOM 627 O O . PRO A 1 78 ? 37.667 74.310 10.818 1.00 25.67 81 PRO A O 1
ATOM 631 N N . TYR A 1 79 ? 39.899 74.310 10.813 1.00 24.00 82 TYR A N 1
ATOM 632 C CA . TYR A 1 79 ? 40.056 73.376 11.925 1.00 23.08 82 TYR A CA 1
ATOM 633 C C . TYR A 1 79 ? 41.089 73.908 12.929 1.00 20.36 82 TYR A C 1
ATOM 634 O O . TYR A 1 79 ? 42.036 74.613 12.578 1.00 22.22 82 TYR A O 1
ATOM 643 N N . LEU A 1 80 ? 40.900 73.551 14.186 1.00 19.99 83 LEU A N 1
ATOM 644 C CA . LEU A 1 80 ? 41.953 73.793 15.183 1.00 20.34 83 LEU A CA 1
ATOM 645 C C . LEU A 1 80 ? 43.148 73.004 14.782 1.00 20.26 83 LEU A C 1
ATOM 646 O O . LEU A 1 80 ? 43.052 71.830 14.513 1.00 19.36 83 LEU A O 1
ATOM 651 N N . THR A 1 81 ? 44.254 73.712 14.635 1.00 20.34 84 THR A N 1
ATOM 652 C CA . THR A 1 81 ? 45.499 73.176 14.120 1.00 19.46 84 THR A CA 1
ATOM 653 C C . THR A 1 81 ? 46.592 73.385 15.184 1.00 19.34 84 THR A C 1
ATOM 654 O O . THR A 1 81 ? 46.989 74.523 15.501 1.00 20.46 84 THR A O 1
ATOM 658 N N . LEU A 1 82 ? 47.106 72.254 15.720 1.00 18.30 85 LEU A N 1
ATOM 659 C CA . LEU A 1 82 ? 48.164 72.226 16.704 1.00 19.01 85 LEU A CA 1
ATOM 660 C C . LEU A 1 82 ? 49.468 71.876 15.977 1.00 18.17 85 LEU A C 1
ATOM 661 O O . LEU A 1 82 ? 49.529 71.021 15.077 1.00 17.90 85 LEU A O 1
ATOM 666 N N . PHE A 1 83 ? 50.500 72.611 16.270 1.00 18.01 86 PHE A N 1
ATOM 667 C CA . PHE A 1 83 ? 51.790 72.363 15.584 1.00 17.34 86 PHE A CA 1
ATOM 668 C C . PHE A 1 83 ? 53.042 72.592 16.462 1.00 18.68 86 PHE A C 1
ATOM 669 O O . PHE A 1 83 ? 52.991 73.232 17.505 1.00 18.42 86 PHE A O 1
ATOM 677 N N . ILE A 1 84 ? 54.146 72.040 15.971 1.00 18.29 87 ILE A N 1
ATOM 678 C CA . ILE A 1 84 ? 55.502 72.225 16.448 1.00 19.69 87 ILE A CA 1
ATOM 679 C C . ILE A 1 84 ? 56.302 72.866 15.309 1.00 19.28 87 ILE A C 1
ATOM 680 O O . ILE A 1 84 ? 55.869 72.932 14.147 1.00 19.77 87 ILE A O 1
ATOM 685 N N . GLY A 1 85 ? 57.476 73.355 15.659 1.00 17.84 88 GLY A N 1
ATOM 686 C CA . GLY A 1 85 ? 58.384 73.949 14.711 1.00 19.79 88 GLY A CA 1
ATOM 687 C C . GLY A 1 85 ? 59.317 72.965 14.088 1.00 20.37 88 GLY A C 1
ATOM 688 O O . GLY A 1 85 ? 59.691 71.971 14.693 1.00 19.95 88 GLY A O 1
ATOM 689 N N . GLY A 1 86 ? 59.632 73.217 12.820 1.00 20.37 89 GLY A N 1
ATOM 690 C CA . GLY A 1 86 ? 60.649 72.459 12.114 1.00 20.94 89 GLY A CA 1
ATOM 691 C C . GLY A 1 86 ? 61.903 73.269 11.800 1.00 21.43 89 GLY A C 1
ATOM 692 O O . GLY A 1 86 ? 62.423 73.980 12.636 1.00 23.04 89 GLY A O 1
ATOM 693 N N . ASN A 1 87 ? 62.425 73.088 10.604 1.00 22.32 90 ASN A N 1
ATOM 694 C CA . ASN A 1 87 ? 63.564 73.872 10.128 1.00 24.03 90 ASN A CA 1
ATOM 695 C C . ASN A 1 87 ? 63.214 75.037 9.206 1.00 23.80 90 ASN A C 1
ATOM 696 O O . ASN A 1 87 ? 64.077 75.872 8.956 1.00 27.51 90 ASN A O 1
ATOM 701 N N . HIS A 1 88 ? 62.008 75.129 8.700 1.00 22.52 91 HIS A N 1
ATOM 702 C CA . HIS A 1 88 ? 61.569 76.281 7.924 1.00 23.91 91 HIS A CA 1
ATOM 703 C C . HIS A 1 88 ? 60.482 77.040 8.683 1.00 22.72 91 HIS A C 1
ATOM 704 O O . HIS A 1 88 ? 59.268 76.720 8.616 1.00 20.34 91 HIS A O 1
ATOM 711 N N . GLU A 1 89 ? 60.952 78.006 9.472 1.00 24.04 92 GLU A N 1
ATOM 712 C CA . GLU A 1 89 ? 60.088 78.723 10.391 1.00 23.67 92 GLU A CA 1
ATOM 713 C C . GLU A 1 89 ? 60.427 80.220 10.376 1.00 23.58 92 GLU A C 1
ATOM 714 O O . GLU A 1 89 ? 61.574 80.605 10.103 1.00 25.11 92 GLU A O 1
ATOM 720 N N . SER A 1 90 ? 59.438 81.031 10.703 1.00 23.60 93 SER A N 1
ATOM 721 C CA . SER A 1 90 ? 59.717 82.426 11.213 1.00 23.88 93 SER A CA 1
ATOM 722 C C . SER A 1 90 ? 60.230 82.288 12.644 1.00 23.70 93 SER A C 1
ATOM 723 O O . SER A 1 90 ? 59.479 82.371 13.592 1.00 24.57 93 SER A O 1
ATOM 726 N N . SER A 1 91 ? 61.511 82.047 12.803 1.00 21.96 94 SER A N 1
ATOM 727 C CA . SER A 1 91 ? 62.025 81.597 14.087 1.00 23.26 94 SER A CA 1
ATOM 728 C C . SER A 1 91 ? 61.947 82.593 15.238 1.00 24.37 94 SER A C 1
ATOM 729 O O . SER A 1 91 ? 62.075 82.217 16.378 1.00 24.64 94 SER A O 1
ATOM 732 N N . ASN A 1 92 ? 61.866 83.859 14.879 1.00 25.70 95 ASN A N 1
ATOM 733 C CA . ASN A 1 92 ? 61.633 84.922 15.833 1.00 27.69 95 ASN A CA 1
ATOM 734 C C . ASN A 1 92 ? 60.296 84.782 16.483 1.00 23.21 95 ASN A C 1
ATOM 735 O O . ASN A 1 92 ? 60.226 84.821 17.717 1.00 26.17 95 ASN A O 1
ATOM 740 N N . VAL A 1 93 ? 59.277 84.542 15.660 1.00 23.57 96 VAL A N 1
ATOM 741 C CA . VAL A 1 93 ? 57.893 84.341 16.122 1.00 25.52 96 VAL A CA 1
ATOM 742 C C . VAL A 1 93 ? 57.865 83.206 17.118 1.00 27.13 96 VAL A C 1
ATOM 743 O O . VAL A 1 93 ? 57.326 83.333 18.205 1.00 26.93 96 VAL A O 1
ATOM 747 N N . LEU A 1 94 ? 58.507 82.091 16.757 1.00 23.78 97 LEU A N 1
ATOM 748 C CA . LEU A 1 94 ? 58.486 80.923 17.599 1.00 24.67 97 LEU A CA 1
ATOM 749 C C . LEU A 1 94 ? 59.217 81.142 18.899 1.00 23.12 97 LEU A C 1
ATOM 750 O O . LEU A 1 94 ? 58.814 80.633 19.911 1.00 23.69 97 LEU A O 1
ATOM 755 N N . LEU A 1 95 ? 60.279 81.935 18.890 1.00 24.40 98 LEU A N 1
ATOM 756 C CA . LEU A 1 95 ? 60.979 82.174 20.115 1.00 23.60 98 LEU A CA 1
ATOM 757 C C . LEU A 1 95 ? 60.146 83.101 21.074 1.00 22.40 98 LEU A C 1
ATOM 758 O O . LEU A 1 95 ? 60.112 82.810 22.263 1.00 23.75 98 LEU A O 1
ATOM 763 N N . HIS A 1 96 ? 59.453 84.124 20.549 1.00 25.08 99 HIS A N 1
ATOM 764 C CA . HIS A 1 96 ? 58.503 84.941 21.363 1.00 26.42 99 HIS A CA 1
ATOM 765 C C . HIS A 1 96 ? 57.456 83.999 22.025 1.00 25.29 99 HIS A C 1
ATOM 766 O O . HIS A 1 96 ? 57.098 84.125 23.219 1.00 25.22 99 HIS A O 1
ATOM 773 N N . LEU A 1 97 ? 57.037 82.999 21.251 1.00 21.22 100 LEU A N 1
ATOM 774 C CA . LEU A 1 97 ? 56.119 81.962 21.727 1.00 20.97 100 LEU A CA 1
ATOM 775 C C . LEU A 1 97 ? 56.793 80.698 22.166 1.00 20.75 100 LEU A C 1
ATOM 776 O O . LEU A 1 97 ? 56.234 79.609 21.986 1.00 20.74 100 LEU A O 1
ATOM 781 N N . TYR A 1 98 ? 57.968 80.767 22.764 1.00 21.20 101 TYR A N 1
ATOM 782 C CA . TYR A 1 98 ? 58.604 79.521 23.214 1.00 20.79 101 TYR A CA 1
ATOM 783 C C . TYR A 1 98 ? 57.793 78.766 24.257 1.00 21.64 101 TYR A C 1
ATOM 784 O O . TYR A 1 98 ? 58.017 77.568 24.438 1.00 21.47 101 TYR A O 1
ATOM 793 N N . ASN A 1 99 ? 56.898 79.458 24.994 1.00 22.58 102 ASN A N 1
ATOM 794 C CA . ASN A 1 99 ? 56.028 78.812 25.939 1.00 19.59 102 ASN A CA 1
ATOM 795 C C . ASN A 1 99 ? 54.662 78.525 25.259 1.00 20.01 102 ASN A C 1
ATOM 796 O O . ASN A 1 99 ? 53.633 78.326 25.941 1.00 19.98 102 ASN A O 1
ATOM 801 N N . GLY A 1 100 ? 54.658 78.495 23.926 1.00 18.87 103 GLY A N 1
ATOM 802 C CA . GLY A 1 100 ? 53.467 78.127 23.160 1.00 18.10 103 GLY A CA 1
ATOM 803 C C . GLY A 1 100 ? 52.588 79.350 22.944 1.00 20.59 103 GLY A C 1
ATOM 804 O O . GLY A 1 100 ? 52.781 80.411 23.576 1.00 22.09 103 GLY A O 1
ATOM 805 N N . GLY A 1 101 ? 51.631 79.225 22.047 1.00 20.41 104 GLY A N 1
ATOM 806 C CA . GLY A 1 101 ? 50.718 80.337 21.771 1.00 20.81 104 GLY A CA 1
ATOM 807 C C . GLY A 1 101 ? 50.023 80.205 20.442 1.00 19.66 104 GLY A C 1
ATOM 808 O O . GLY A 1 101 ? 50.502 79.527 19.507 1.00 20.49 104 GLY A O 1
ATOM 809 N N . PHE A 1 102 ? 48.903 80.904 20.303 1.00 21.67 105 PHE A N 1
ATOM 810 C CA . PHE A 1 102 ? 48.217 80.950 19.056 1.00 22.52 105 PHE A CA 1
ATOM 811 C C . PHE A 1 102 ? 48.894 81.935 18.171 1.00 25.32 105 PHE A C 1
ATOM 812 O O . PHE A 1 102 ? 49.035 83.120 18.563 1.00 26.92 105 PHE A O 1
ATOM 820 N N . VAL A 1 103 ? 49.255 81.509 16.985 1.00 21.28 106 VAL A N 1
ATOM 821 C CA . VAL A 1 103 ? 49.802 82.471 15.998 1.00 22.53 106 VAL A CA 1
ATOM 822 C C . VAL A 1 103 ? 48.749 83.256 15.185 1.00 25.05 106 VAL A C 1
ATOM 823 O O . VAL A 1 103 ? 49.068 84.309 14.587 1.00 28.64 106 VAL A O 1
ATOM 827 N N . CYS A 1 104 ? 47.524 82.759 15.200 1.00 23.46 107 CYS A N 1
ATOM 828 C CA . CYS A 1 104 ? 46.365 83.308 14.605 1.00 24.56 107 CYS A CA 1
ATOM 829 C C . CYS A 1 104 ? 45.224 82.364 15.001 1.00 25.50 107 CYS A C 1
ATOM 830 O O . CYS A 1 104 ? 45.431 81.309 15.673 1.00 23.87 107 CYS A O 1
ATOM 833 N N . PHE A 1 105 ? 44.019 82.724 14.565 1.00 24.72 108 PHE A N 1
ATOM 834 C CA . PHE A 1 105 ? 42.826 81.943 14.890 1.00 26.21 108 PHE A CA 1
ATOM 835 C C . PHE A 1 105 ? 42.994 80.466 14.485 1.00 24.14 108 PHE A C 1
ATOM 836 O O . PHE A 1 105 ? 43.356 80.141 13.348 1.00 26.09 108 PHE A O 1
ATOM 844 N N . ASN A 1 106 ? 42.753 79.595 15.454 1.00 23.73 109 ASN A N 1
ATOM 845 C CA . ASN A 1 106 ? 42.759 78.129 15.225 1.00 23.10 109 ASN A CA 1
ATOM 846 C C . ASN A 1 106 ? 44.156 77.581 14.891 1.00 20.50 109 ASN A C 1
ATOM 847 O O . ASN A 1 106 ?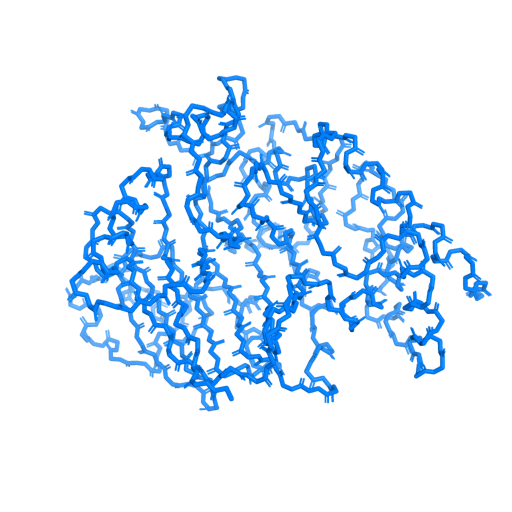 44.253 76.427 14.459 1.00 21.77 109 ASN A O 1
ATOM 852 N N . MET A 1 107 ? 45.219 78.311 15.177 1.00 19.54 110 MET A N 1
ATOM 853 C CA . MET A 1 107 ? 46.571 77.744 14.972 1.00 18.93 110 MET A CA 1
ATOM 854 C C . MET A 1 107 ? 47.412 77.931 16.214 1.00 21.53 110 MET A C 1
ATOM 855 O O . MET A 1 107 ? 47.840 79.088 16.556 1.00 21.49 110 MET A O 1
ATOM 860 N N . TYR A 1 108 ? 47.678 76.822 16.881 1.00 19.00 111 TYR A N 1
ATOM 861 C CA . TYR A 1 108 ? 48.324 76.859 18.199 1.00 18.62 111 TYR A CA 1
ATOM 862 C C . TYR A 1 108 ? 49.685 76.176 18.190 1.00 18.61 111 TYR A C 1
ATOM 863 O O . TYR A 1 108 ? 49.774 74.991 17.893 1.00 18.29 111 TYR A O 1
ATOM 872 N N . TYR A 1 109 ? 50.722 76.941 18.461 1.00 18.22 112 TYR A N 1
ATOM 873 C CA . TYR A 1 109 ? 52.107 76.431 18.585 1.00 16.91 112 TYR A CA 1
ATOM 874 C C . TYR A 1 109 ? 52.397 75.836 19.929 1.00 19.23 112 TYR A C 1
ATOM 875 O O . TYR A 1 109 ? 52.123 76.475 20.919 1.00 18.45 112 TYR A O 1
ATOM 884 N N . LEU A 1 110 ? 52.902 74.586 20.017 1.00 17.50 113 LEU A N 1
ATOM 885 C CA . LEU A 1 110 ? 53.210 73.983 21.336 1.00 21.19 113 LEU A CA 1
ATOM 886 C C . LEU A 1 110 ? 54.492 74.466 22.075 1.00 21.17 113 LEU A C 1
ATOM 887 O O . LEU A 1 110 ? 54.859 73.958 23.146 1.00 21.84 113 LEU A O 1
ATOM 892 N N . GLY A 1 111 ? 55.204 75.382 21.464 1.00 20.92 114 GLY A N 1
ATOM 893 C CA . GLY A 1 111 ? 56.446 75.930 22.008 1.00 19.78 114 GLY A CA 1
ATOM 894 C C . GLY A 1 111 ? 57.643 75.077 21.649 1.00 19.24 114 GLY A C 1
ATOM 895 O O . GLY A 1 111 ? 57.580 74.151 20.840 1.00 18.52 114 GLY A O 1
ATOM 896 N N . VAL A 1 112 ? 58.720 75.368 22.335 1.00 19.52 115 VAL A N 1
ATOM 897 C CA . VAL A 1 112 ? 59.920 74.574 22.267 1.00 19.59 115 VAL A CA 1
ATOM 898 C C . VAL A 1 112 ? 59.582 73.110 22.517 1.00 18.08 115 VAL A C 1
ATOM 899 O O . VAL A 1 112 ? 59.983 72.156 21.755 1.00 19.68 115 VAL A O 1
ATOM 903 N N . CYS A 1 113 ? 58.889 72.890 23.633 1.00 19.57 116 CYS A N 1
ATOM 904 C CA . CYS A 1 113 ? 58.269 71.625 23.923 1.00 20.87 116 CYS A CA 1
ATOM 905 C C . CYS A 1 113 ? 57.168 71.901 24.957 1.00 21.79 116 CYS A C 1
ATOM 906 O O . CYS A 1 113 ? 57.200 72.918 25.649 1.00 25.17 116 CYS A O 1
ATOM 909 N N . SER A 1 114 ? 56.214 71.008 25.008 1.00 22.76 117 SER A N 1
ATOM 910 C CA . SER A 1 114 ? 55.167 71.021 26.013 1.00 21.81 117 SER A CA 1
ATOM 911 C C . SER A 1 114 ? 54.336 69.780 25.874 1.00 20.05 117 SER A C 1
ATOM 912 O O . SER A 1 114 ? 54.546 68.974 24.984 1.00 20.86 117 SER A O 1
ATOM 915 N N . CYS A 1 115 ? 53.419 69.553 26.841 1.00 18.48 118 CYS A N 1
ATOM 916 C CA . CYS A 1 115 ? 52.319 68.655 26.671 1.00 21.66 118 CYS A CA 1
ATOM 917 C C . CYS A 1 115 ? 51.017 69.459 26.767 1.00 22.21 118 CYS A C 1
ATOM 918 O O . CYS A 1 115 ? 50.907 70.305 27.672 1.00 23.13 118 CYS A O 1
ATOM 921 N N . ILE A 1 116 ? 50.037 69.126 25.928 1.00 21.68 119 ILE A N 1
ATOM 922 C CA . ILE A 1 116 ? 48.690 69.700 26.022 1.00 21.07 119 ILE A CA 1
ATOM 923 C C . ILE A 1 116 ? 47.664 68.557 26.196 1.00 19.95 119 ILE A C 1
ATOM 924 O O . ILE A 1 116 ? 48.048 67.360 26.066 1.00 19.93 119 ILE A O 1
ATOM 929 N N . ASN A 1 117 ? 46.400 68.905 26.528 1.00 19.93 120 ASN A N 1
ATOM 930 C CA . ASN A 1 117 ? 45.279 67.979 26.566 1.00 19.27 120 ASN A CA 1
ATOM 931 C C . ASN A 1 117 ? 44.189 68.414 25.620 1.00 18.82 120 ASN A C 1
ATOM 932 O O . ASN A 1 117 ? 43.907 69.604 25.491 1.00 19.74 120 ASN A O 1
ATOM 937 N N . ILE A 1 118 ? 43.598 67.473 24.923 1.00 20.32 121 ILE A N 1
ATOM 938 C CA . ILE A 1 118 ? 42.363 67.725 24.125 1.00 20.02 121 ILE A CA 1
ATOM 939 C C . ILE A 1 118 ? 41.588 66.416 24.029 1.00 22.55 121 ILE A C 1
ATOM 940 O O . ILE A 1 118 ? 42.177 65.347 23.781 1.00 22.06 121 ILE A O 1
ATOM 945 N N . ASN A 1 119 ? 40.286 66.490 24.298 1.00 23.33 122 ASN A N 1
ATOM 946 C CA . ASN A 1 119 ? 39.392 65.304 24.216 1.00 25.08 122 ASN A CA 1
ATOM 947 C C . ASN A 1 119 ? 39.930 64.107 24.947 1.00 25.27 122 ASN A C 1
ATOM 948 O O . ASN A 1 119 ? 39.870 63.022 24.462 1.00 26.45 122 ASN A O 1
ATOM 953 N N . GLY A 1 120 ? 40.493 64.329 26.101 1.00 24.95 123 GLY A N 1
ATOM 954 C CA . GLY A 1 120 ? 40.988 63.265 26.934 1.00 25.82 123 GLY A CA 1
ATOM 955 C C . GLY A 1 120 ? 42.339 62.712 26.530 1.00 25.00 123 GLY A C 1
ATOM 956 O O . GLY A 1 120 ? 42.824 61.762 27.147 1.00 27.33 123 GLY A O 1
ATOM 957 N N . LEU A 1 121 ? 42.961 63.295 25.489 1.00 22.41 124 LEU A N 1
ATOM 958 C CA . LEU A 1 121 ? 44.293 62.875 25.020 1.00 21.56 124 LEU A CA 1
ATOM 959 C C . LEU A 1 121 ? 45.372 63.731 25.559 1.00 22.24 124 LEU A C 1
ATOM 960 O O . LEU A 1 121 ? 45.145 64.927 25.818 1.00 26.69 124 LEU A O 1
ATOM 965 N N . ARG A 1 122 ? 46.556 63.160 25.826 1.00 21.30 125 ARG A N 1
ATOM 966 C CA . ARG A 1 122 ? 47.703 63.942 26.233 1.00 21.51 125 ARG A CA 1
ATOM 967 C C . ARG A 1 122 ? 48.695 63.866 25.052 1.00 23.37 125 ARG A C 1
ATOM 968 O O . ARG A 1 122 ? 49.080 62.764 24.610 1.00 22.55 125 ARG A O 1
ATOM 976 N N . ILE A 1 123 ? 49.118 65.038 24.611 1.00 22.11 126 ILE A N 1
ATOM 977 C CA . ILE A 1 123 ? 49.940 65.217 23.383 1.00 21.21 126 ILE A CA 1
ATOM 978 C C . ILE A 1 123 ? 51.183 66.040 23.667 1.00 20.24 126 ILE A C 1
ATOM 979 O O . ILE A 1 123 ? 51.116 67.213 24.154 1.00 21.01 126 ILE A O 1
ATOM 984 N N . VAL A 1 124 ? 52.364 65.447 23.380 1.00 18.32 127 VAL A N 1
ATOM 985 C CA . VAL A 1 124 ? 53.647 66.043 23.608 1.00 17.77 127 VAL A CA 1
ATOM 986 C C . VAL A 1 124 ? 54.193 66.506 22.264 1.00 19.12 127 VAL A C 1
ATOM 987 O O . VAL A 1 124 ? 54.033 65.831 21.246 1.00 20.05 127 VAL A O 1
ATOM 991 N N . GLY A 1 125 ? 54.802 67.668 22.270 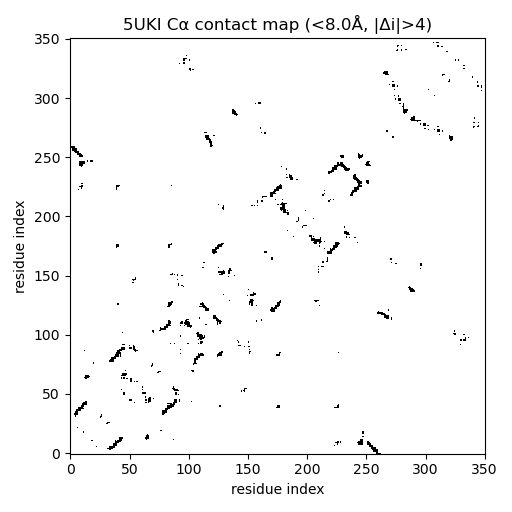1.00 18.56 128 GLY A N 1
ATOM 992 C CA . GLY A 1 125 ? 55.476 68.191 21.110 1.00 19.04 128 GLY A CA 1
ATOM 993 C C . GLY A 1 125 ? 56.911 68.567 21.407 1.00 18.12 128 GLY A C 1
ATOM 994 O O . GLY A 1 125 ? 57.201 69.146 22.456 1.00 21.22 128 GLY A O 1
ATOM 995 N N . VAL A 1 126 ? 57.812 68.209 20.487 1.00 18.51 129 VAL A N 1
ATOM 996 C CA . VAL A 1 126 ? 59.227 68.546 20.534 1.00 19.44 129 VAL A CA 1
ATOM 997 C C . VAL A 1 126 ? 59.622 69.245 19.215 1.00 20.31 129 VAL A C 1
ATOM 998 O O . VAL A 1 126 ? 59.730 68.598 18.153 1.00 19.37 129 VAL A O 1
ATOM 1002 N N . SER A 1 127 ? 59.894 70.519 19.294 1.00 18.82 130 SER A N 1
ATOM 1003 C CA . SER A 1 127 ? 60.239 71.289 18.120 1.00 19.79 130 SER A CA 1
ATOM 1004 C C . SER A 1 127 ? 61.735 71.120 17.667 1.00 19.39 130 SER A C 1
ATOM 1005 O O . SER A 1 127 ? 62.585 70.726 18.408 1.00 19.88 130 SER A O 1
ATOM 1008 N N . GLY A 1 128 ? 61.952 71.472 16.409 1.00 23.00 131 GLY A N 1
ATOM 1009 C CA . GLY A 1 128 ? 63.272 71.648 15.775 1.00 21.61 131 GLY A CA 1
ATOM 1010 C C . GLY A 1 128 ? 63.824 70.359 15.150 1.00 20.86 131 GLY A C 1
ATOM 1011 O O . GLY A 1 128 ? 63.207 69.306 15.163 1.00 23.21 131 GLY A O 1
ATOM 1012 N N . ILE A 1 129 ? 65.034 70.501 14.648 1.00 23.20 132 ILE A N 1
ATOM 1013 C CA . ILE A 1 129 ? 65.826 69.384 14.210 1.00 22.00 132 ILE A CA 1
ATOM 1014 C C . ILE A 1 129 ? 67.159 69.393 14.938 1.00 20.48 132 ILE A C 1
ATOM 1015 O O . ILE A 1 129 ? 67.606 70.405 15.472 1.00 20.15 132 ILE A O 1
ATOM 1020 N N . TYR A 1 130 ? 67.809 68.248 14.923 1.00 23.16 133 TYR A N 1
ATOM 1021 C CA . TYR A 1 130 ? 68.987 68.038 15.681 1.00 24.52 133 TYR A CA 1
ATOM 1022 C C . TYR A 1 130 ? 70.262 68.551 15.028 1.00 26.37 133 TYR A C 1
ATOM 1023 O O . TYR A 1 130 ? 70.616 68.190 13.895 1.00 27.29 133 TYR A O 1
ATOM 1032 N N . LYS A 1 131 ? 71.028 69.315 15.794 1.00 25.29 134 LYS A N 1
ATOM 1033 C CA . LYS A 1 131 ? 72.412 69.634 15.417 1.00 27.19 134 LYS A CA 1
ATOM 1034 C C . LYS A 1 131 ? 73.283 69.568 16.680 1.00 26.92 134 LYS A C 1
ATOM 1035 O O . LYS A 1 131 ? 73.053 70.287 17.677 1.00 26.75 134 LYS A O 1
ATOM 1041 N N . SER A 1 132 ? 74.240 68.629 16.674 1.00 26.16 135 SER A N 1
ATOM 1042 C CA . SER A 1 132 ? 75.015 68.306 17.920 1.00 26.22 135 SER A CA 1
ATOM 1043 C C . SER A 1 132 ? 75.640 69.548 18.529 1.00 29.16 135 SER A C 1
ATOM 1044 O O . SER A 1 132 ? 75.666 69.697 19.761 1.00 28.90 135 SER A O 1
ATOM 1047 N N . PHE A 1 133 ? 76.179 70.413 17.659 1.00 31.07 136 PHE A N 1
ATOM 1048 C CA . PHE A 1 133 ? 76.940 71.567 18.094 1.00 31.42 136 PHE A CA 1
ATOM 1049 C C . PHE A 1 133 ? 76.089 72.528 18.894 1.00 34.23 136 PHE A C 1
ATOM 1050 O O . PHE A 1 133 ? 76.611 73.309 19.700 1.00 29.14 136 PHE A O 1
ATOM 1058 N N . ASP A 1 134 ? 74.785 72.528 18.614 1.00 30.95 137 ASP A N 1
ATOM 1059 C CA . ASP A 1 134 ? 73.878 73.494 19.280 1.00 30.18 137 ASP A CA 1
ATOM 1060 C C . ASP A 1 134 ? 73.046 72.959 20.442 1.00 30.15 137 ASP A C 1
ATOM 1061 O O . ASP A 1 134 ? 72.261 73.726 21.002 1.00 31.45 137 ASP A O 1
ATOM 1066 N N . GLU A 1 135 ? 73.206 71.691 20.803 1.00 29.31 138 GLU A N 1
ATOM 1067 C CA . GLU A 1 135 ? 72.289 71.052 21.718 1.00 32.56 138 GLU A CA 1
ATOM 1068 C C . GLU A 1 135 ? 72.355 71.585 23.150 1.00 35.31 138 GLU A C 1
ATOM 1069 O O . GLU A 1 135 ? 71.443 71.328 23.952 1.00 36.70 138 GLU A O 1
ATOM 1075 N N . LYS A 1 136 ? 73.409 72.340 23.448 1.00 35.12 139 LYS A N 1
ATOM 1076 C CA . LYS A 1 136 ? 73.622 72.922 24.778 1.00 36.20 139 LYS A CA 1
ATOM 1077 C C . LYS A 1 136 ? 73.729 74.405 24.678 1.00 35.35 139 LYS A C 1
ATOM 1078 O O . LYS A 1 136 ? 74.151 75.053 25.641 1.00 40.40 139 LYS A O 1
ATOM 1084 N N . LYS A 1 137 ? 73.391 74.992 23.543 1.00 29.96 140 LYS A N 1
ATOM 1085 C CA . LYS A 1 137 ? 73.376 76.434 23.485 1.00 33.49 140 LYS A CA 1
ATOM 1086 C C . LYS A 1 137 ? 72.080 76.987 24.088 1.00 34.25 140 LYS A C 1
ATOM 1087 O O . LYS A 1 137 ? 70.982 76.428 23.838 1.00 29.91 140 LYS A O 1
ATOM 1093 N N . PRO A 1 138 ? 72.182 78.126 24.779 1.00 31.79 141 PRO A N 1
ATOM 1094 C CA . PRO A 1 138 ? 70.948 78.803 25.220 1.00 31.67 141 PRO A CA 1
ATOM 1095 C C . PRO A 1 138 ? 70.292 79.520 24.087 1.00 33.66 141 PRO A C 1
ATOM 1096 O O . PRO A 1 138 ? 70.905 79.719 22.993 1.00 31.49 141 PRO A O 1
ATOM 1100 N N . TYR A 1 139 ? 69.051 79.933 24.344 1.00 26.69 142 TYR A N 1
ATOM 1101 C CA . TYR A 1 139 ? 68.368 80.860 23.488 1.00 26.11 142 TYR A CA 1
ATOM 1102 C C . TYR A 1 139 ? 68.744 82.218 23.996 1.00 30.34 142 TYR A C 1
ATOM 1103 O O . TYR A 1 139 ? 68.815 82.414 25.198 1.00 32.92 142 TYR A O 1
ATOM 1112 N N . THR A 1 140 ? 68.947 83.144 23.090 1.00 31.49 143 THR A N 1
ATOM 1113 C CA . THR A 1 140 ? 69.207 84.555 23.446 1.00 35.63 143 THR A CA 1
ATOM 1114 C C . THR A 1 140 ? 68.040 85.368 22.955 1.00 34.19 143 THR A C 1
ATOM 1115 O O . THR A 1 140 ? 67.523 85.147 21.865 1.00 35.99 143 THR A O 1
ATOM 1119 N N . TYR A 1 141 ? 67.610 86.340 23.742 1.00 33.06 144 TYR A N 1
ATOM 1120 C CA . TYR A 1 141 ? 66.398 87.065 23.466 1.00 30.74 144 TYR A CA 1
ATOM 1121 C C . TYR A 1 141 ? 66.601 88.556 23.725 1.00 31.77 144 TYR A C 1
ATOM 1122 O O . TYR A 1 141 ? 67.240 88.866 24.693 1.00 34.69 144 TYR A O 1
ATOM 1131 N N . PRO A 1 142 ? 66.016 89.455 22.916 1.00 35.10 145 PRO A N 1
ATOM 1132 C CA . PRO A 1 142 ? 65.116 89.230 21.774 1.00 34.25 145 PRO A CA 1
ATOM 1133 C C . PRO A 1 142 ? 65.856 88.530 20.618 1.00 36.07 145 PRO A C 1
ATOM 1134 O O . PRO A 1 142 ? 67.071 88.457 20.619 1.00 32.37 145 PRO A O 1
ATOM 1138 N N . PRO A 1 143 ? 65.106 87.959 19.661 1.00 33.25 146 PRO A N 1
ATOM 1139 C CA . PRO A 1 143 ? 65.788 87.268 18.579 1.00 35.25 146 PRO A CA 1
ATOM 1140 C C . PRO A 1 143 ? 66.601 88.240 17.725 1.00 39.29 146 PRO A C 1
ATOM 1141 O O . PRO A 1 143 ? 66.212 89.401 17.599 1.00 33.44 146 PRO A O 1
ATOM 1145 N N . SER A 1 144 ? 67.695 87.794 17.127 1.00 43.48 147 SER A N 1
ATOM 1146 C CA . SER A 1 144 ? 68.349 88.670 16.144 1.00 44.01 147 SER A CA 1
ATOM 1147 C C . SER A 1 144 ? 68.749 87.872 14.897 1.00 42.05 147 SER A C 1
ATOM 1148 O O . SER A 1 144 ? 68.989 86.670 14.988 1.00 38.02 147 SER A O 1
ATOM 1151 N N . PRO A 1 145 ? 68.857 88.540 13.748 1.00 45.30 148 PRO A N 1
ATOM 1152 C CA . PRO A 1 145 ? 69.070 87.824 12.475 1.00 45.04 148 PRO A CA 1
ATOM 1153 C C . PRO A 1 145 ? 70.261 86.866 12.409 1.00 46.57 148 PRO A C 1
ATOM 1154 O O . PRO A 1 145 ? 70.219 85.901 11.659 1.00 51.26 148 PRO A O 1
ATOM 1158 N N . ASN A 1 146 ? 71.272 87.088 13.230 1.00 46.22 149 ASN A N 1
ATOM 1159 C CA . ASN A 1 146 ? 72.385 86.140 13.415 1.00 47.21 149 ASN A CA 1
ATOM 1160 C C . ASN A 1 146 ? 71.970 84.736 13.832 1.00 45.97 149 ASN A C 1
ATOM 1161 O O . ASN A 1 146 ? 72.710 83.754 13.651 1.00 42.11 149 ASN A O 1
ATOM 1166 N N . ASP A 1 147 ? 70.810 84.655 14.466 1.00 39.45 150 ASP A N 1
ATOM 1167 C CA . ASP A 1 147 ? 70.426 83.416 15.072 1.00 41.12 150 ASP A CA 1
ATOM 1168 C C . ASP A 1 147 ? 69.596 82.553 14.112 1.00 37.46 150 ASP A C 1
ATOM 1169 O O . ASP A 1 147 ? 69.149 81.484 14.504 1.00 36.85 150 ASP A O 1
ATOM 1174 N N . VAL A 1 148 ? 69.410 82.998 12.867 1.00 35.25 151 VAL A N 1
ATOM 1175 C CA . VAL A 1 148 ? 68.581 82.284 11.925 1.00 37.95 151 VAL A CA 1
ATOM 1176 C C . VAL A 1 148 ? 69.069 80.844 11.748 1.00 35.97 151 VAL A C 1
ATOM 1177 O O . VAL A 1 148 ? 68.283 79.926 11.567 1.00 36.15 151 VAL A O 1
ATOM 1181 N N . VAL A 1 149 ? 70.374 80.636 11.829 1.00 39.10 152 VAL A N 1
ATOM 1182 C CA . VAL A 1 149 ? 70.948 79.317 11.564 1.00 42.34 152 VAL A CA 1
ATOM 1183 C C . VAL A 1 149 ? 70.829 78.386 12.751 1.00 42.37 152 VAL A C 1
ATOM 1184 O O . VAL A 1 149 ? 70.871 77.174 12.570 1.00 47.05 152 VAL A O 1
ATOM 1188 N N . SER A 1 150 ? 70.645 78.938 13.958 1.00 34.26 153 SER A N 1
ATOM 1189 C CA . SER A 1 150 ? 70.657 78.135 15.140 1.00 31.66 153 SER A CA 1
ATOM 1190 C C . SER A 1 150 ? 69.328 78.043 15.902 1.00 26.19 153 SER A C 1
ATOM 1191 O O . SER A 1 150 ? 69.178 77.182 16.711 1.00 27.68 153 SER A O 1
ATOM 1194 N N . LEU A 1 151 ? 68.421 78.953 15.680 1.00 26.47 154 LEU A N 1
ATOM 1195 C CA . LEU A 1 151 ? 67.176 79.022 16.538 1.00 26.09 154 LEU A CA 1
ATOM 1196 C C . LEU A 1 151 ? 66.338 77.743 16.506 1.00 26.66 154 LEU A C 1
ATOM 1197 O O . LEU A 1 151 ? 65.658 77.389 17.513 1.00 25.74 154 LEU A O 1
ATOM 1202 N N . PHE A 1 152 ? 66.369 77.076 15.335 1.00 25.07 155 PHE A N 1
ATOM 1203 C CA . PHE A 1 152 ? 65.540 75.850 15.120 1.00 24.52 155 PHE A CA 1
ATOM 1204 C C . PHE A 1 152 ? 66.182 74.508 15.463 1.00 23.01 155 PHE A C 1
ATOM 1205 O O . PHE A 1 152 ? 65.596 73.453 15.225 1.00 22.74 155 PHE A O 1
ATOM 1213 N N . HIS A 1 153 ? 67.351 74.516 16.095 1.00 22.97 156 HIS A N 1
ATOM 1214 C CA . HIS A 1 153 ? 68.003 73.297 16.486 1.00 22.52 156 HIS A CA 1
ATOM 1215 C C . HIS A 1 153 ? 67.518 72.953 17.868 1.00 23.17 156 HIS A C 1
ATOM 1216 O O . HIS A 1 153 ? 67.522 73.804 18.740 1.00 24.51 156 HIS A O 1
ATOM 1223 N N . THR A 1 154 ? 67.076 71.728 18.018 1.00 22.78 157 THR A N 1
ATOM 1224 C CA . THR A 1 154 ? 66.570 71.177 19.259 1.00 22.00 157 THR A CA 1
ATOM 1225 C C . THR A 1 154 ? 67.669 71.161 20.371 1.00 22.77 157 THR A C 1
ATOM 1226 O O . THR A 1 154 ? 68.765 70.601 20.237 1.00 22.34 157 THR A O 1
ATOM 1230 N N . ARG A 1 155 ? 67.334 71.797 21.482 1.00 23.50 158 ARG A N 1
ATOM 1231 C CA . ARG A 1 155 ? 68.145 71.714 22.684 1.00 23.34 158 ARG A CA 1
ATOM 1232 C C . ARG A 1 155 ? 67.959 70.440 23.510 1.00 24.13 158 ARG A C 1
ATOM 1233 O O . ARG A 1 155 ? 66.858 69.915 23.722 1.00 24.80 158 ARG A O 1
ATOM 1241 N N . ASN A 1 156 ? 69.073 69.988 24.044 1.00 24.05 159 ASN A N 1
ATOM 1242 C CA . ASN A 1 156 ? 69.120 68.844 24.915 1.00 25.33 159 ASN A CA 1
ATOM 1243 C C . ASN A 1 156 ? 68.214 68.992 26.118 1.00 24.86 159 ASN A C 1
ATOM 1244 O O . ASN A 1 156 ? 67.716 67.978 26.631 1.00 24.23 159 ASN A O 1
ATOM 1249 N N . TYR A 1 157 ? 68.003 70.231 26.565 1.00 25.95 160 TYR A N 1
ATOM 1250 C CA . TYR A 1 157 ? 67.255 70.455 27.832 1.00 27.86 160 TYR A CA 1
ATOM 1251 C C . TYR A 1 157 ? 65.823 69.960 27.740 1.00 28.36 160 TYR A C 1
ATOM 1252 O O . TYR A 1 157 ? 65.216 69.560 28.739 1.00 27.43 160 TYR A O 1
ATOM 1261 N N . VAL A 1 158 ? 65.309 69.866 26.523 1.00 24.47 161 VAL A N 1
ATOM 1262 C CA . VAL A 1 158 ? 63.959 69.340 26.403 1.00 23.07 161 VAL A CA 1
ATOM 1263 C C . VAL A 1 158 ? 63.790 67.948 26.951 1.00 22.15 161 VAL A C 1
ATOM 1264 O O . VAL A 1 158 ? 62.706 67.598 27.441 1.00 22.92 161 VAL A O 1
ATOM 1268 N N . ILE A 1 159 ? 64.850 67.117 26.962 1.00 22.37 162 ILE A N 1
ATOM 1269 C CA . ILE A 1 159 ? 64.714 65.792 27.523 1.00 22.97 162 ILE A CA 1
ATOM 1270 C C . ILE A 1 159 ? 64.356 65.789 29.013 1.00 23.02 162 ILE A C 1
ATOM 1271 O O . ILE A 1 159 ? 63.470 65.038 29.469 1.00 24.18 162 ILE A O 1
ATOM 1276 N N . GLN A 1 160 ? 65.035 66.647 29.742 1.00 26.20 163 GLN A N 1
ATOM 1277 C CA . GLN A 1 160 ? 64.821 66.789 31.194 1.00 27.10 163 GLN A CA 1
ATOM 1278 C C . GLN A 1 160 ? 63.423 67.389 31.491 1.00 28.96 163 GLN A C 1
ATOM 1279 O O . GLN A 1 160 ? 62.760 67.009 32.473 1.00 28.03 163 GLN A O 1
ATOM 1285 N N . MET A 1 161 ? 62.996 68.339 30.639 1.00 25.53 164 MET A N 1
ATOM 1286 C CA . MET A 1 161 ? 61.669 68.952 30.742 1.00 25.59 164 MET A CA 1
ATOM 1287 C C . MET A 1 161 ? 60.564 67.915 30.558 1.00 26.04 164 MET A C 1
ATOM 1288 O O . MET A 1 161 ? 59.535 67.937 31.234 1.00 28.76 164 MET A O 1
ATOM 1293 N N . LEU A 1 162 ? 60.740 66.979 29.654 1.00 24.03 165 LEU A N 1
ATOM 1294 C CA . LEU A 1 162 ? 59.691 66.077 29.264 1.00 25.31 165 LEU A CA 1
ATOM 1295 C C . LEU A 1 162 ? 59.650 64.683 29.926 1.00 23.48 165 LEU A C 1
ATOM 1296 O O . LEU A 1 162 ? 58.648 64.048 29.967 1.00 22.80 165 LEU A O 1
ATOM 1301 N N . SER A 1 163 ? 60.767 64.204 30.434 1.00 27.69 166 SER A N 1
ATOM 1302 C CA . SER A 1 163 ? 60.914 62.775 30.767 1.00 25.97 166 SER A CA 1
ATOM 1303 C C . SER A 1 163 ? 60.012 62.204 31.888 1.00 25.41 166 SER A C 1
ATOM 1304 O O . SER A 1 163 ? 59.683 61.033 31.857 1.00 31.29 166 SER A O 1
ATOM 1307 N N . ASN A 1 164 ? 59.530 63.056 32.811 1.00 26.43 167 ASN A N 1
ATOM 1308 C CA . ASN A 1 164 ? 58.621 62.605 33.871 1.00 30.34 167 ASN A CA 1
ATOM 1309 C C . ASN A 1 164 ? 57.140 62.575 33.471 1.00 29.80 167 ASN A C 1
ATOM 1310 O O . ASN A 1 164 ? 56.263 62.257 34.266 1.00 27.00 167 ASN A O 1
ATOM 1315 N N . LEU A 1 165 ? 56.828 62.802 32.203 1.00 31.05 168 LEU A N 1
ATOM 1316 C CA . LEU A 1 165 ? 55.437 63.144 31.874 1.00 29.59 168 LEU A CA 1
ATOM 1317 C C . LEU A 1 165 ? 54.541 61.943 31.785 1.00 30.28 168 LEU A C 1
ATOM 1318 O O . LEU A 1 165 ? 53.349 62.122 31.856 1.00 27.96 168 LEU A O 1
ATOM 1323 N N . SER A 1 166 ? 55.088 60.720 31.650 1.00 26.83 169 SER A N 1
ATOM 1324 C CA . SER A 1 166 ? 54.262 59.521 31.585 1.00 30.74 169 SER A CA 1
ATOM 1325 C C . SER A 1 166 ? 54.176 58.861 32.969 1.00 29.75 169 SER A C 1
ATOM 1326 O O . SER A 1 166 ? 53.746 57.726 33.092 1.00 33.73 169 SER A O 1
ATOM 1329 N N . GLN A 1 167 ? 54.614 59.543 34.004 1.00 33.71 170 GLN A N 1
ATOM 1330 C CA . GLN A 1 167 ? 54.626 58.860 35.303 1.00 39.71 170 GLN A CA 1
ATOM 1331 C C . GLN A 1 167 ? 53.203 58.626 35.868 1.00 42.45 170 GLN A C 1
ATOM 1332 O O . GLN A 1 167 ? 52.936 57.551 36.394 1.00 40.03 170 GLN A O 1
ATOM 1338 N N . SER A 1 168 ? 52.289 59.578 35.666 1.00 39.59 171 SER A N 1
ATOM 1339 C CA . SER A 1 168 ? 50.926 59.430 36.153 1.00 45.39 171 SER A CA 1
ATOM 1340 C C . SER A 1 168 ? 50.004 58.752 35.119 1.00 40.10 171 SER A C 1
ATOM 1341 O O . SER A 1 168 ? 49.110 57.993 35.492 1.00 42.11 171 SER A O 1
ATOM 1344 N N . SER A 1 169 ? 50.220 58.978 33.822 1.00 30.62 172 SER A N 1
ATOM 1345 C CA . SER A 1 169 ? 49.400 58.340 32.807 1.00 32.85 172 SER A CA 1
ATOM 1346 C C . SER A 1 169 ? 50.179 58.339 31.555 1.00 29.60 172 SER A C 1
ATOM 1347 O O . SER A 1 169 ? 51.166 59.079 31.418 1.00 27.01 172 SER A O 1
ATOM 1350 N N . GLN A 1 170 ? 49.750 57.506 30.642 1.00 35.92 173 GLN A N 1
ATOM 1351 C CA . GLN A 1 170 ? 50.477 57.325 29.403 1.00 42.40 173 GLN A CA 1
ATOM 1352 C C . GLN A 1 170 ? 50.231 58.535 28.460 1.00 33.55 173 GLN A C 1
ATOM 1353 O O . GLN A 1 170 ? 49.208 59.262 28.531 1.00 36.13 173 GLN A O 1
ATOM 1359 N N . ILE A 1 171 ? 51.221 58.816 27.646 1.00 32.47 174 ILE A N 1
ATOM 1360 C CA . ILE A 1 171 ? 51.095 59.873 26.608 1.00 27.21 174 ILE A CA 1
ATOM 1361 C C . ILE A 1 171 ? 50.443 59.234 25.425 1.00 26.94 174 ILE A C 1
ATOM 1362 O O . ILE A 1 171 ? 50.922 58.198 24.948 1.00 26.52 174 ILE A O 1
ATOM 1367 N N . ASP A 1 172 ? 49.393 59.843 24.872 1.00 24.99 175 ASP A N 1
ATOM 1368 C CA . ASP A 1 172 ? 48.748 59.299 23.698 1.00 23.41 175 ASP A CA 1
ATOM 1369 C C . ASP A 1 172 ? 49.573 59.492 22.454 1.00 25.49 175 ASP A C 1
ATOM 1370 O O . ASP A 1 172 ? 49.827 58.559 21.674 1.00 23.86 175 ASP A O 1
ATOM 1375 N N . ILE A 1 173 ? 50.053 60.708 22.278 1.00 25.39 176 ILE A N 1
ATOM 1376 C CA . ILE A 1 173 ? 50.736 61.059 21.016 1.00 22.53 176 ILE A CA 1
ATOM 1377 C C . ILE A 1 173 ? 51.891 61.996 21.317 1.00 23.50 176 ILE A C 1
ATOM 1378 O O . ILE A 1 173 ? 51.713 62.987 22.058 1.00 22.22 176 ILE A O 1
ATOM 1383 N N . SER A 1 174 ? 53.060 61.738 20.713 1.00 22.63 177 SER A N 1
ATOM 1384 C CA . SER A 1 174 ? 54.149 62.650 20.720 1.00 21.72 177 SER A CA 1
ATOM 1385 C C . SER A 1 174 ? 54.484 63.033 19.265 1.00 21.53 177 SER A C 1
ATOM 1386 O O . SER A 1 174 ? 54.363 62.200 18.364 1.00 21.55 177 SER A O 1
ATOM 1389 N N . LEU A 1 175 ? 54.868 64.282 19.079 1.00 20.60 178 LEU A N 1
ATOM 1390 C CA . LEU A 1 175 ? 55.135 64.897 17.748 1.00 21.19 178 LEU A CA 1
ATOM 1391 C C . LEU A 1 175 ? 56.577 65.364 17.767 1.00 19.39 178 LEU A C 1
ATOM 1392 O O . LEU A 1 175 ? 57.030 66.032 18.759 1.00 20.06 178 LEU A O 1
ATOM 1397 N N . SER A 1 176 ? 57.317 65.064 16.697 1.00 18.41 179 SER A N 1
ATOM 1398 C CA . SER A 1 176 ? 58.607 65.735 16.489 1.00 18.17 179 SER A CA 1
ATOM 1399 C C . SER A 1 176 ? 58.770 66.008 15.004 1.00 17.70 179 SER A C 1
ATOM 1400 O O . SER A 1 176 ? 57.976 65.519 14.188 1.00 19.33 179 SER A O 1
ATOM 1403 N N . HIS A 1 177 ? 59.747 66.831 14.648 1.00 17.09 180 HIS A N 1
ATOM 1404 C CA . HIS A 1 177 ? 59.920 67.178 13.275 1.00 17.88 180 HIS A CA 1
ATOM 1405 C C . HIS A 1 177 ? 60.839 66.145 12.611 1.00 19.35 180 HIS A C 1
ATOM 1406 O O . HIS A 1 177 ? 60.405 65.407 11.721 1.00 19.20 180 HIS A O 1
ATOM 1413 N N . ASP A 1 178 ? 62.105 66.111 13.002 1.00 19.54 181 ASP A N 1
ATOM 1414 C CA . ASP A 1 178 ? 62.971 64.991 12.571 1.00 19.89 181 ASP A CA 1
ATOM 1415 C C . ASP A 1 178 ? 62.625 63.698 13.321 1.00 23.27 181 ASP A C 1
ATOM 1416 O O . ASP A 1 178 ? 61.984 63.679 14.387 1.00 20.71 181 ASP A O 1
ATOM 1421 N N . TRP A 1 179 ? 63.047 62.577 12.760 1.00 20.51 182 TRP A N 1
ATOM 1422 C CA . TRP A 1 179 ? 62.576 61.285 13.210 1.00 21.27 182 TRP A CA 1
ATOM 1423 C C . TRP A 1 179 ? 63.416 60.946 14.452 1.00 20.20 182 TRP A C 1
ATOM 1424 O O . TRP A 1 179 ? 64.558 61.361 14.538 1.00 23.81 182 TRP A O 1
ATOM 1435 N N . PRO A 1 180 ? 62.879 60.144 15.349 1.00 23.10 183 PRO A N 1
ATOM 1436 C CA . PRO A 1 180 ? 63.701 59.557 16.414 1.00 22.62 183 PRO A CA 1
ATOM 1437 C C . PRO A 1 180 ? 64.838 58.736 15.824 1.00 24.78 183 PRO A C 1
ATOM 1438 O O . PRO A 1 180 ? 64.622 57.908 14.963 1.00 24.50 183 PRO A O 1
ATOM 1442 N N . GLN A 1 181 ? 66.047 59.048 16.247 1.00 25.70 184 GLN A N 1
ATOM 1443 C CA . GLN A 1 181 ? 67.217 58.279 15.762 1.00 26.63 184 GLN A CA 1
ATOM 1444 C C . GLN A 1 181 ? 67.064 56.792 16.001 1.00 26.16 184 GLN A C 1
ATOM 1445 O O . GLN A 1 181 ? 66.581 56.352 17.067 1.00 26.11 184 GLN A O 1
ATOM 1451 N N . GLY A 1 182 ? 67.439 56.016 14.959 1.00 26.96 185 GLY A N 1
ATOM 1452 C CA . GLY A 1 182 ? 67.297 54.582 15.023 1.00 30.57 185 GLY A CA 1
ATOM 1453 C C . GLY A 1 182 ? 65.991 53.948 14.615 1.00 28.45 185 GLY A C 1
ATOM 1454 O O . GLY A 1 182 ? 65.961 52.750 14.322 1.00 30.90 185 GLY A O 1
ATOM 1455 N N . ILE A 1 183 ? 64.897 54.723 14.527 1.00 26.21 186 ILE A N 1
ATOM 1456 C CA . ILE A 1 183 ? 63.602 54.112 14.299 1.00 26.03 186 ILE A CA 1
ATOM 1457 C C . ILE A 1 183 ? 63.489 53.601 12.857 1.00 27.23 186 ILE A C 1
ATOM 1458 O O . ILE A 1 183 ? 62.693 52.731 12.538 1.00 30.19 186 ILE A O 1
ATOM 1463 N N . VAL A 1 184 ? 64.321 54.114 11.993 1.00 28.95 187 VAL A N 1
ATOM 1464 C CA . VAL A 1 184 ? 64.397 53.586 10.638 1.00 28.02 187 VAL A CA 1
ATOM 1465 C C . VAL A 1 184 ? 64.560 52.044 10.602 1.00 29.26 187 VAL A C 1
ATOM 1466 O O . VAL A 1 184 ? 63.925 51.361 9.795 1.00 31.00 187 VAL A O 1
ATOM 1470 N N . MET A 1 185 ? 65.328 51.496 11.531 1.00 30.33 188 MET A N 1
ATOM 1471 C CA . MET A 1 185 ? 65.592 50.047 11.557 1.00 32.08 188 MET A CA 1
ATOM 1472 C C . MET A 1 185 ? 64.413 49.228 12.002 1.00 35.88 188 MET A C 1
ATOM 1473 O O . MET A 1 185 ? 64.440 48.018 11.880 1.00 40.44 188 MET A O 1
ATOM 1478 N N . LYS A 1 186 ? 63.351 49.855 12.510 1.00 34.88 189 LYS A N 1
ATOM 1479 C CA . LYS A 1 186 ? 62.162 49.108 12.952 1.00 36.04 189 LYS A CA 1
ATOM 1480 C C . LYS A 1 186 ? 61.017 49.048 11.956 1.00 35.69 189 LYS A C 1
ATOM 1481 O O . LYS A 1 186 ? 59.914 48.602 12.322 1.00 41.02 189 LYS A O 1
ATOM 1487 N N . GLY A 1 187 ? 61.249 49.501 10.721 1.00 30.77 190 GLY A N 1
ATOM 1488 C CA . GLY A 1 187 ? 60.224 49.407 9.646 1.00 32.73 190 GLY A CA 1
ATOM 1489 C C . GLY A 1 187 ? 60.785 48.683 8.444 1.00 34.54 190 GLY A C 1
ATOM 1490 O O . GLY A 1 187 ? 61.836 48.048 8.557 1.00 32.97 190 GLY A O 1
ATOM 1491 N N . ASN A 1 188 ? 60.159 48.882 7.280 1.00 34.76 191 ASN A N 1
ATOM 1492 C CA . ASN A 1 188 ? 60.650 48.302 6.049 1.00 37.90 191 ASN A CA 1
ATOM 1493 C C . ASN A 1 188 ? 61.699 49.189 5.433 1.00 32.59 191 ASN A C 1
ATOM 1494 O O . ASN A 1 188 ? 61.489 49.890 4.442 1.00 36.18 191 ASN A O 1
ATOM 1499 N N . TYR A 1 189 ? 62.849 49.197 6.086 1.00 33.82 192 TYR A N 1
ATOM 1500 C CA . TYR A 1 189 ? 63.921 50.066 5.689 1.00 33.94 192 TYR A CA 1
ATOM 1501 C C . TYR A 1 189 ? 64.494 49.790 4.275 1.00 37.53 192 TYR A C 1
ATOM 1502 O O . TYR A 1 189 ? 64.960 50.710 3.570 1.00 38.08 192 TYR A O 1
ATOM 1511 N N . LYS A 1 190 ? 64.472 48.527 3.888 1.00 43.16 193 LYS A N 1
ATOM 1512 C CA . LYS A 1 190 ? 64.856 48.141 2.546 1.00 46.27 19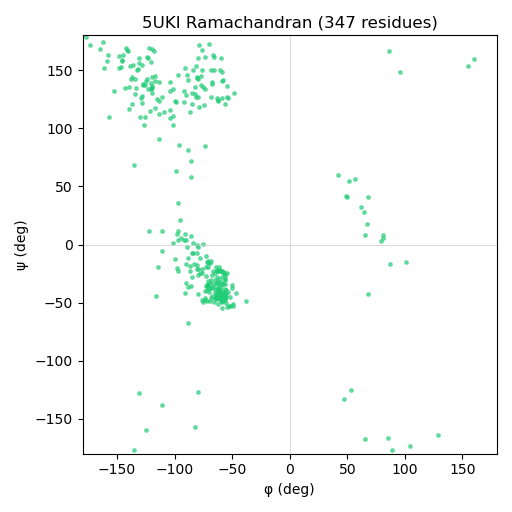3 LYS A CA 1
ATOM 1513 C C . LYS A 1 190 ? 63.979 48.846 1.530 1.00 43.40 193 LYS A C 1
ATOM 1514 O O . LYS A 1 190 ? 64.488 49.449 0.583 1.00 44.21 193 LYS A O 1
ATOM 1520 N N . GLN A 1 191 ? 62.666 48.791 1.728 1.00 39.26 194 GLN A N 1
ATOM 1521 C CA . GLN A 1 191 ? 61.734 49.488 0.828 1.00 41.18 194 GLN A CA 1
ATOM 1522 C C . GLN A 1 191 ? 62.016 50.990 0.845 1.00 45.70 194 GLN A C 1
ATOM 1523 O O . GLN A 1 191 ? 62.009 51.666 -0.192 1.00 39.60 194 GLN A O 1
ATOM 1529 N N . LEU A 1 192 ? 62.284 51.524 2.037 1.00 42.13 195 LEU A N 1
ATOM 1530 C CA . LEU A 1 192 ? 62.570 52.941 2.141 1.00 37.86 195 LEU A CA 1
ATOM 1531 C C . LEU A 1 192 ? 63.809 53.367 1.353 1.00 34.79 195 LEU A C 1
ATOM 1532 O O . LEU A 1 192 ? 63.799 54.435 0.712 1.00 33.56 195 LEU A O 1
ATOM 1537 N N . TYR A 1 193 ? 64.879 52.567 1.430 1.00 37.17 196 TYR A N 1
ATOM 1538 C CA . TYR A 1 193 ? 66.149 52.869 0.748 1.00 37.31 196 TYR A CA 1
ATOM 1539 C C . TYR A 1 193 ? 66.045 52.694 -0.817 1.00 42.56 196 TYR A C 1
ATOM 1540 O O . TYR A 1 193 ? 66.892 53.172 -1.537 1.00 47.24 196 TYR A O 1
ATOM 1549 N N . ARG A 1 194 ? 65.017 52.011 -1.314 1.00 42.02 197 ARG A N 1
ATOM 1550 C CA . ARG A 1 194 ? 64.767 52.021 -2.744 1.00 47.24 197 ARG A CA 1
ATOM 1551 C C . ARG A 1 194 ? 64.200 53.359 -3.179 1.00 49.14 197 ARG A C 1
ATOM 1552 O O . ARG A 1 194 ? 64.678 53.952 -4.157 1.00 46.48 197 ARG A O 1
ATOM 1560 N N . PHE A 1 195 ? 63.220 53.856 -2.422 1.00 44.45 198 PHE A N 1
ATOM 1561 C CA . PHE A 1 195 ? 62.657 55.156 -2.691 1.00 49.41 198 PHE A CA 1
ATOM 1562 C C . PHE A 1 195 ? 63.659 56.266 -2.449 1.00 50.45 198 PHE A C 1
ATOM 1563 O O . PHE A 1 195 ? 63.704 57.242 -3.193 1.00 52.49 198 PHE A O 1
ATOM 1571 N N . GLN A 1 196 ? 64.495 56.108 -1.433 1.00 50.21 199 GLN A N 1
ATOM 1572 C CA . GLN A 1 196 ? 65.307 57.212 -0.949 1.00 51.64 199 GLN A CA 1
ATOM 1573 C C . GLN A 1 196 ? 66.729 56.732 -0.716 1.00 47.11 199 GLN A C 1
ATOM 1574 O O . GLN A 1 196 ? 67.170 56.634 0.427 1.00 41.06 199 GLN A O 1
ATOM 1580 N N . PRO A 1 197 ? 67.459 56.403 -1.793 1.00 48.69 200 PRO A N 1
ATOM 1581 C CA . PRO A 1 197 ? 68.737 55.709 -1.533 1.00 43.74 200 PRO A CA 1
ATOM 1582 C C . PRO A 1 197 ? 69.767 56.569 -0.749 1.00 43.15 200 PRO A C 1
ATOM 1583 O O . PRO A 1 197 ? 70.695 56.038 -0.115 1.00 39.05 200 PRO A O 1
ATOM 1587 N N . GLY A 1 198 ? 69.567 57.879 -0.749 1.00 42.76 201 GLY A N 1
ATOM 1588 C CA . GLY A 1 198 ? 70.368 58.777 0.060 1.00 43.92 201 GLY A CA 1
ATOM 1589 C C . GLY A 1 198 ? 70.304 58.463 1.564 1.00 43.25 201 GLY A C 1
ATOM 1590 O O . GLY A 1 198 ? 71.227 58.803 2.322 1.00 40.20 201 GLY A O 1
ATOM 1591 N N . PHE A 1 199 ? 69.255 57.788 2.021 1.00 43.33 202 PHE A N 1
ATOM 1592 C CA . PHE A 1 199 ? 69.145 57.511 3.471 1.00 45.26 202 PHE A CA 1
ATOM 1593 C C . PHE A 1 199 ? 70.063 56.392 3.911 1.00 41.22 202 PHE A C 1
ATOM 1594 O O . PHE A 1 199 ? 70.427 56.328 5.075 1.00 41.11 202 PHE A O 1
ATOM 1602 N N . LYS A 1 200 ? 70.419 55.522 2.981 1.00 40.73 203 LYS A N 1
ATOM 1603 C CA . LYS A 1 200 ? 71.238 54.335 3.249 1.00 45.08 203 LYS A CA 1
ATOM 1604 C C . LYS A 1 200 ? 72.569 54.712 3.933 1.00 44.72 203 LYS A C 1
ATOM 1605 O O . LYS A 1 200 ? 72.966 54.133 4.933 1.00 46.69 203 LYS A O 1
ATOM 1611 N N . LYS A 1 201 ? 73.214 55.742 3.412 1.00 44.94 204 LYS A N 1
ATOM 1612 C CA . LYS A 1 201 ? 74.408 56.339 4.024 1.00 52.00 204 LYS A CA 1
ATOM 1613 C C . LYS A 1 201 ? 74.347 56.403 5.590 1.00 47.05 204 LYS A C 1
ATOM 1614 O O . LYS A 1 201 ? 75.286 56.005 6.302 1.00 42.72 204 LYS A O 1
ATOM 1620 N N . ASP A 1 202 ? 73.233 56.891 6.119 1.00 44.28 205 ASP A N 1
ATOM 1621 C CA . ASP A 1 202 ? 73.126 57.161 7.549 1.00 42.80 205 ASP A CA 1
ATOM 1622 C C . ASP A 1 202 ? 72.852 55.903 8.341 1.00 43.89 205 ASP A C 1
ATOM 1623 O O . ASP A 1 202 ? 73.138 55.872 9.536 1.00 43.17 205 ASP A O 1
ATOM 1628 N N . GLY A 1 203 ? 72.324 54.857 7.701 1.00 38.99 206 GLY A N 1
ATOM 1629 C CA . GLY A 1 203 ? 71.924 53.666 8.431 1.00 38.39 206 GLY A CA 1
ATOM 1630 C C . GLY A 1 203 ? 71.094 53.996 9.695 1.00 39.49 206 GLY A C 1
ATOM 1631 O O . GLY A 1 203 ? 70.159 54.824 9.665 1.00 36.63 206 GLY A O 1
ATOM 1632 N N . ALA A 1 204 ? 71.467 53.368 10.811 1.00 38.16 207 ALA A N 1
ATOM 1633 C CA . ALA A 1 204 ? 70.717 53.440 12.064 1.00 39.36 207 ALA A CA 1
ATOM 1634 C C . ALA A 1 204 ? 70.826 54.804 12.749 1.00 38.78 207 ALA A C 1
ATOM 1635 O O . ALA A 1 204 ? 70.018 55.117 13.615 1.00 41.41 207 ALA A O 1
ATOM 1637 N N . SER A 1 205 ? 71.798 55.623 12.332 1.00 37.31 208 SER A N 1
ATOM 1638 C CA . SER A 1 205 ? 72.031 56.924 12.930 1.00 37.82 208 SER A CA 1
ATOM 1639 C C . SER A 1 205 ? 71.129 58.026 12.343 1.00 36.34 208 SER A C 1
ATOM 1640 O O . SER A 1 205 ? 71.184 59.179 12.793 1.00 36.44 208 SER A O 1
ATOM 1643 N N . LEU A 1 206 ? 70.379 57.707 11.297 1.00 31.11 209 LEU A N 1
ATOM 1644 C CA . LEU A 1 206 ? 69.396 58.653 10.698 1.00 34.65 209 LEU A CA 1
ATOM 1645 C C . LEU A 1 206 ? 68.454 59.148 11.792 1.00 31.20 209 LEU A C 1
ATOM 1646 O O . LEU A 1 206 ? 67.855 58.287 12.473 1.00 32.64 209 LEU A O 1
ATOM 1651 N N . GLY A 1 207 ? 68.338 60.477 11.932 1.00 30.44 210 GLY A N 1
ATOM 1652 C CA . GLY A 1 207 ? 67.364 61.114 12.840 1.00 26.51 210 GLY A CA 1
ATOM 1653 C C . GLY A 1 207 ? 68.012 61.675 14.125 1.00 29.63 210 GLY A C 1
ATOM 1654 O O . GLY A 1 207 ? 69.235 61.650 14.315 1.00 29.14 210 GLY A O 1
ATOM 1655 N N . SER A 1 208 ? 67.166 62.140 15.031 1.00 24.10 211 SER A N 1
ATOM 1656 C CA . SER A 1 208 ? 67.565 62.876 16.230 1.00 25.65 211 SER A CA 1
ATOM 1657 C C . SER A 1 208 ? 67.789 62.013 17.459 1.00 23.30 211 SER A C 1
ATOM 1658 O O . SER A 1 208 ? 66.874 61.291 17.885 1.00 24.50 211 SER A O 1
ATOM 1661 N N . PRO A 1 209 ? 69.015 62.072 18.061 1.00 25.82 212 PRO A N 1
ATOM 1662 C CA . PRO A 1 209 ? 69.228 61.347 19.328 1.00 27.46 212 PRO A CA 1
ATOM 1663 C C . PRO A 1 209 ? 68.330 61.842 20.434 1.00 26.23 212 PRO A C 1
ATOM 1664 O O . PRO A 1 209 ? 67.988 61.069 21.306 1.00 28.01 212 PRO A O 1
ATOM 1668 N N . ILE A 1 210 ? 67.957 63.113 20.385 1.00 23.04 213 ILE A N 1
ATOM 1669 C CA . ILE A 1 210 ? 67.038 63.664 21.429 1.00 24.76 213 ILE A CA 1
ATOM 1670 C C . ILE A 1 210 ? 65.639 63.080 21.332 1.00 26.11 213 ILE A C 1
ATOM 1671 O O . ILE A 1 210 ? 65.081 62.580 22.317 1.00 26.81 213 ILE A O 1
ATOM 1676 N N . ASN A 1 211 ? 65.091 63.022 20.112 1.00 23.72 214 ASN A N 1
ATOM 1677 C CA . ASN A 1 211 ? 63.790 62.382 19.935 1.00 23.26 214 ASN A CA 1
ATOM 1678 C C . ASN A 1 211 ? 63.820 60.896 20.234 1.00 23.12 214 ASN A C 1
ATOM 1679 O O . ASN A 1 211 ? 62.843 60.343 20.763 1.00 22.52 214 ASN A O 1
ATOM 1684 N N . LYS A 1 212 ? 64.964 60.272 19.992 1.00 25.21 215 LYS A N 1
ATOM 1685 C CA . LYS A 1 212 ? 65.112 58.849 20.394 1.00 24.99 215 LYS A CA 1
ATOM 1686 C C . LYS A 1 212 ? 64.972 58.697 21.918 1.00 22.58 215 LYS A C 1
ATOM 1687 O O . LYS A 1 212 ? 64.324 57.772 22.383 1.00 26.17 215 LYS A O 1
ATOM 1693 N N . VAL A 1 213 ? 65.640 59.541 22.678 1.00 25.28 216 VAL A N 1
ATOM 1694 C CA . VAL A 1 213 ? 65.624 59.369 24.158 1.00 26.62 216 VAL A CA 1
ATOM 1695 C C . VAL A 1 213 ? 64.198 59.567 24.675 1.00 29.19 216 VAL A C 1
ATOM 1696 O O . VAL A 1 213 ? 63.649 58.790 25.531 1.00 27.92 216 VAL A O 1
ATOM 1700 N N . ILE A 1 214 ? 63.553 60.604 24.115 1.00 25.61 217 ILE A N 1
ATOM 1701 C CA . ILE A 1 214 ? 62.167 60.904 24.522 1.00 25.39 217 ILE A CA 1
ATOM 1702 C C . ILE A 1 214 ? 61.188 59.789 24.213 1.00 22.70 217 ILE A C 1
ATOM 1703 O O . ILE A 1 214 ? 60.351 59.429 25.063 1.00 26.18 217 ILE A O 1
ATOM 1708 N N . LEU A 1 215 ? 61.289 59.203 23.021 1.00 23.41 218 LEU A N 1
ATOM 1709 C CA . LEU A 1 215 ? 60.451 58.114 22.632 1.00 24.22 218 LEU A CA 1
ATOM 1710 C C . LEU A 1 215 ? 60.635 56.921 23.628 1.00 28.93 218 LEU A C 1
ATOM 1711 O O . LEU A 1 215 ? 59.662 56.342 24.144 1.00 28.49 218 LEU A O 1
ATOM 1716 N N . ASN A 1 216 ? 61.888 56.589 23.888 1.00 30.40 219 ASN A N 1
ATOM 1717 C CA A ASN A 1 216 ? 62.281 55.538 24.819 0.50 31.86 219 ASN A CA 1
ATOM 1718 C CA B ASN A 1 216 ? 62.107 55.435 24.755 0.50 29.41 219 ASN A CA 1
ATOM 1719 C C . ASN A 1 216 ? 61.677 55.728 26.208 1.00 28.78 219 ASN A C 1
ATOM 1720 O O . ASN A 1 216 ? 61.226 54.789 26.854 1.00 34.35 219 ASN A O 1
ATOM 1729 N N . THR A 1 217 ? 61.715 56.980 26.658 1.00 28.59 220 THR A N 1
ATOM 1730 C CA . THR A 1 217 ? 61.257 57.323 28.007 1.00 29.06 220 THR A CA 1
ATOM 1731 C C . THR A 1 217 ? 59.750 57.346 28.147 1.00 31.17 220 THR A C 1
ATOM 1732 O O . THR A 1 217 ? 59.188 56.753 29.090 1.00 29.90 220 THR A O 1
ATOM 1736 N N . LEU A 1 218 ? 59.063 58.039 27.223 1.00 29.02 221 LEU A N 1
ATOM 1737 C CA . LEU A 1 218 ? 57.614 58.263 27.381 1.00 27.97 221 LEU A CA 1
ATOM 1738 C C . LEU A 1 218 ? 56.797 57.129 26.868 1.00 25.30 221 LEU A C 1
ATOM 1739 O O . LEU A 1 218 ? 55.650 56.911 27.333 1.00 27.90 221 LEU A O 1
ATOM 1744 N N . LYS A 1 219 ? 57.345 56.398 25.871 1.00 27.17 222 LYS A N 1
ATOM 1745 C CA . LYS A 1 219 ? 56.656 55.296 25.196 1.00 23.90 222 LYS A CA 1
ATOM 1746 C C . LYS A 1 219 ? 55.211 55.590 24.900 1.00 26.61 222 LYS A C 1
ATOM 1747 O O . LYS A 1 219 ? 54.289 54.864 25.321 1.00 26.69 222 LYS A O 1
ATOM 1753 N N . PRO A 1 220 ? 54.981 56.665 24.112 1.00 25.93 223 PRO A N 1
ATOM 1754 C CA . PRO A 1 220 ? 53.605 57.004 23.723 1.00 26.33 223 PRO A CA 1
ATOM 1755 C C . PRO A 1 220 ? 52.942 55.985 22.825 1.00 26.14 223 PRO A C 1
ATOM 1756 O O . PRO A 1 220 ? 53.623 55.218 22.190 1.00 27.52 223 PRO A O 1
ATOM 1760 N N . LYS A 1 221 ? 51.616 56.007 22.726 1.00 28.94 224 LYS A N 1
ATOM 1761 C CA . LYS A 1 221 ? 50.929 55.130 21.813 1.00 29.03 224 LYS A CA 1
ATOM 1762 C C . LYS A 1 221 ? 51.350 55.429 20.391 1.00 29.69 224 LYS A C 1
ATOM 1763 O O . LYS A 1 221 ? 51.463 54.507 19.556 1.00 28.52 224 LYS A O 1
ATOM 1769 N N . TYR A 1 222 ? 51.549 56.732 20.097 1.00 24.81 225 TYR A N 1
ATOM 1770 C CA . TYR A 1 222 ? 51.911 57.162 18.741 1.00 22.72 225 TYR A CA 1
ATOM 1771 C C . TYR A 1 222 ? 53.010 58.134 18.827 1.00 20.64 225 TYR A C 1
ATOM 1772 O O . TYR A 1 222 ? 53.054 58.985 19.756 1.00 22.85 225 TYR A O 1
ATOM 1781 N N . TRP A 1 223 ? 53.937 58.051 17.870 1.00 19.72 226 TRP A N 1
ATOM 1782 C CA . TRP A 1 223 ? 54.944 59.087 17.683 1.00 20.05 226 TRP A CA 1
ATOM 1783 C C . TRP A 1 223 ? 54.855 59.428 16.208 1.00 22.19 226 TRP A C 1
ATOM 1784 O O . TRP A 1 223 ? 55.014 58.543 15.337 1.00 21.18 226 TRP A O 1
ATOM 1795 N N . ILE A 1 224 ? 54.703 60.729 15.954 1.00 21.72 227 ILE A N 1
ATOM 1796 C CA . ILE A 1 224 ? 54.523 61.237 14.602 1.00 22.45 227 ILE A CA 1
ATOM 1797 C C . ILE A 1 224 ? 55.615 62.175 14.278 1.00 19.72 227 ILE A C 1
ATOM 1798 O O . ILE A 1 224 ? 55.896 63.109 15.037 1.00 19.47 227 ILE A O 1
ATOM 1803 N N . SER A 1 225 ? 56.172 62.018 13.064 1.00 19.45 228 SER A N 1
ATOM 1804 C CA . SER A 1 225 ? 57.241 62.912 12.593 1.00 17.95 228 SER A CA 1
ATOM 1805 C C . SER A 1 225 ? 57.070 63.255 11.104 1.00 17.44 228 SER A C 1
ATOM 1806 O O . SER A 1 225 ? 56.269 62.643 10.423 1.00 19.36 228 SER A O 1
ATOM 1809 N N . GLY A 1 226 ? 57.806 64.272 10.641 1.00 19.38 229 GLY A N 1
ATOM 1810 C CA . GLY A 1 226 ? 57.800 64.711 9.257 1.00 18.58 229 GLY A CA 1
ATOM 1811 C C . GLY A 1 226 ? 59.245 64.849 8.748 1.00 18.21 229 GLY A C 1
ATOM 1812 O O . GLY A 1 226 ? 60.024 63.896 8.909 1.00 18.37 229 GLY A O 1
ATOM 1813 N N . HIS A 1 227 ? 59.545 66.023 8.181 1.00 18.94 230 HIS A N 1
ATOM 1814 C CA . HIS A 1 227 ? 60.850 66.480 7.722 1.00 20.00 230 HIS A CA 1
ATOM 1815 C C . HIS A 1 227 ? 61.427 65.734 6.509 1.00 21.51 230 HIS A C 1
ATOM 1816 O O . HIS A 1 227 ? 62.002 66.353 5.650 1.00 22.74 230 HIS A O 1
ATOM 1823 N N . MET A 1 228 ? 61.307 64.412 6.476 1.00 20.32 231 MET A N 1
ATOM 1824 C CA . MET A 1 228 ? 62.045 63.591 5.463 1.00 22.64 231 MET A CA 1
ATOM 1825 C C . MET A 1 228 ? 61.314 63.487 4.130 1.00 23.60 231 MET A C 1
ATOM 1826 O O . MET A 1 228 ? 61.861 62.929 3.148 1.00 22.36 231 MET A O 1
ATOM 1831 N N . HIS A 1 229 ? 60.065 63.982 4.053 1.00 20.57 232 HIS A N 1
ATOM 1832 C CA . HIS A 1 229 ? 59.311 63.961 2.780 1.00 23.38 232 HIS A CA 1
ATOM 1833 C C . HIS A 1 229 ? 58.988 62.555 2.249 1.00 27.05 232 HIS A C 1
ATOM 1834 O O . HIS A 1 229 ? 58.896 62.319 1.044 1.00 26.03 232 HIS A O 1
ATOM 1841 N N . CYS A 1 230 ? 58.863 61.601 3.143 1.00 25.73 233 CYS A N 1
ATOM 1842 C CA . CYS A 1 230 ? 58.313 60.312 2.769 1.00 30.50 233 CYS A CA 1
ATOM 1843 C C . CYS A 1 230 ? 57.508 59.717 3.901 1.00 30.31 233 CYS A C 1
ATOM 1844 O O . CYS A 1 230 ? 57.733 60.016 5.074 1.00 31.24 233 CYS A O 1
ATOM 1847 N N . GLU A 1 231 ? 56.618 58.819 3.520 1.00 30.74 234 GLU A N 1
ATOM 1848 C CA . GLU A 1 231 ? 55.824 58.056 4.443 1.00 29.67 234 GLU A CA 1
ATOM 1849 C C . GLU A 1 231 ? 56.711 56.975 5.010 1.00 28.24 234 GLU A C 1
ATOM 1850 O O . GLU A 1 231 ? 57.532 56.399 4.279 1.00 27.38 234 GLU A O 1
ATOM 1856 N N . TYR A 1 232 ? 56.514 56.633 6.271 1.00 23.63 235 TYR A N 1
ATOM 1857 C CA . TYR A 1 232 ? 57.128 55.430 6.888 1.00 23.07 235 TYR A CA 1
ATOM 1858 C C . TYR A 1 232 ? 56.356 55.063 8.149 1.00 25.27 235 TYR A C 1
ATOM 1859 O O . TYR A 1 232 ? 55.714 55.905 8.774 1.00 26.65 235 TYR A O 1
ATOM 1868 N N . HIS A 1 233 ? 56.355 53.795 8.493 1.00 26.15 236 HIS A N 1
ATOM 1869 C CA . HIS A 1 233 ? 55.636 53.238 9.661 1.00 27.90 236 HIS A CA 1
ATOM 1870 C C . HIS A 1 233 ? 56.677 52.321 10.331 1.00 28.86 236 HIS A C 1
ATOM 1871 O O . HIS A 1 233 ? 57.438 51.623 9.611 1.00 27.99 236 HIS A O 1
ATOM 1878 N N . ALA A 1 234 ? 56.808 52.389 11.661 1.00 27.70 237 ALA A N 1
ATOM 1879 C CA . ALA A 1 234 ? 57.574 51.391 12.408 1.00 27.43 237 ALA A CA 1
ATOM 1880 C C . ALA A 1 234 ? 56.930 51.164 13.769 1.00 28.97 237 ALA A C 1
ATOM 1881 O O . ALA A 1 234 ? 56.165 51.973 14.245 1.00 26.60 237 ALA A O 1
ATOM 1883 N N . GLU A 1 235 ? 57.220 50.020 14.365 1.00 32.16 238 GLU A N 1
ATOM 1884 C CA . GLU A 1 235 ? 56.671 49.653 15.671 1.00 30.51 238 GLU A CA 1
ATOM 1885 C C . GLU A 1 235 ? 57.870 49.597 16.551 1.00 31.45 238 GLU A C 1
ATOM 1886 O O . GLU A 1 235 ? 58.850 48.896 16.244 1.00 29.65 238 GLU A O 1
ATOM 1892 N N . GLU A 1 236 ? 57.842 50.344 17.640 1.00 30.73 239 GLU A N 1
ATOM 1893 C CA . GLU A 1 236 ? 58.855 50.215 18.640 1.00 33.69 239 GLU A CA 1
ATOM 1894 C C . GLU A 1 236 ? 58.184 49.972 19.981 1.00 39.87 239 GLU A C 1
ATOM 1895 O O . GLU A 1 236 ? 57.646 50.924 20.610 1.00 31.30 239 GLU A O 1
ATOM 1901 N N . GLY A 1 237 ? 58.214 48.710 20.427 1.00 32.79 240 GLY A N 1
ATOM 1902 C CA . GLY A 1 237 ? 57.461 48.344 21.627 1.00 32.28 240 GLY A CA 1
ATOM 1903 C C . GLY A 1 237 ? 55.995 48.744 21.556 1.00 27.33 240 GLY A C 1
ATOM 1904 O O . GLY A 1 237 ? 55.308 48.429 20.591 1.00 31.93 240 GLY A O 1
ATOM 1905 N N . PRO A 1 238 ? 55.497 49.499 22.535 1.00 29.58 241 PRO A N 1
ATOM 1906 C CA . PRO A 1 238 ? 54.077 49.856 22.506 1.00 30.42 241 PRO A CA 1
ATOM 1907 C C . PRO A 1 238 ? 53.801 51.091 21.616 1.00 32.31 241 PRO A C 1
ATOM 1908 O O . PRO A 1 238 ? 52.664 51.504 21.487 1.00 32.23 241 PRO A O 1
ATOM 1912 N N . THR A 1 239 ? 54.833 51.636 20.991 1.00 30.94 242 THR A N 1
ATOM 1913 C CA . THR A 1 239 ? 54.723 52.897 20.199 1.00 28.05 242 THR A CA 1
ATOM 1914 C C . THR A 1 239 ? 54.610 52.619 18.703 1.00 27.08 242 THR A C 1
ATOM 1915 O O . THR A 1 239 ? 55.485 51.953 18.098 1.00 30.86 242 THR A O 1
ATOM 1919 N N . HIS A 1 240 ? 53.523 53.132 18.101 1.00 26.73 243 HIS A N 1
ATOM 1920 C CA . HIS A 1 240 ? 53.360 53.154 16.648 1.00 25.10 243 HIS A CA 1
ATOM 1921 C C . HIS A 1 240 ? 54.023 54.424 16.106 1.00 23.56 243 HIS A C 1
ATOM 1922 O O . HIS A 1 240 ? 53.567 55.560 16.437 1.00 22.85 243 HIS A O 1
ATOM 1929 N N . PHE A 1 241 ? 55.078 54.281 15.338 1.00 24.79 244 PHE A N 1
ATOM 1930 C CA . PHE A 1 241 ? 55.783 55.421 14.686 1.00 22.46 244 PHE A CA 1
ATOM 1931 C C . PHE A 1 241 ? 55.205 55.643 13.302 1.00 23.25 244 PHE A C 1
ATOM 1932 O O . PHE A 1 241 ? 55.046 54.721 12.509 1.00 23.91 244 PHE A O 1
ATOM 1940 N N . ILE A 1 242 ? 54.896 56.908 12.989 1.00 21.70 245 ILE A N 1
ATOM 1941 C CA . ILE A 1 242 ? 54.378 57.258 11.705 1.00 21.53 245 ILE A CA 1
ATOM 1942 C C . ILE A 1 242 ? 55.130 58.494 11.244 1.00 22.58 245 ILE A C 1
ATOM 1943 O O . ILE A 1 242 ? 55.248 59.474 12.005 1.00 23.61 245 ILE A O 1
ATOM 1948 N N . ALA A 1 243 ? 55.646 58.449 10.019 1.00 21.79 246 ALA A N 1
ATOM 1949 C CA . ALA A 1 243 ? 56.277 59.583 9.416 1.00 19.49 246 ALA A CA 1
ATOM 1950 C C . ALA A 1 243 ? 55.479 59.956 8.212 1.00 19.79 246 ALA A C 1
ATOM 1951 O O . ALA A 1 243 ? 54.910 59.112 7.533 1.00 21.35 246 ALA A O 1
ATOM 1953 N N . LEU A 1 244 ? 55.399 61.245 7.948 1.00 20.31 247 LEU A N 1
ATOM 1954 C CA . LEU A 1 244 ? 54.510 61.814 6.960 1.00 19.60 247 LEU A CA 1
ATOM 1955 C C . LEU A 1 244 ? 55.339 62.709 6.027 1.00 19.25 247 LEU A C 1
ATOM 1956 O O . LEU A 1 244 ? 56.396 63.233 6.412 1.00 19.05 247 LEU A O 1
ATOM 1961 N N . GLY A 1 245 ? 54.802 62.855 4.824 1.00 20.66 248 GLY A N 1
ATOM 1962 C CA . GLY A 1 245 ? 55.382 63.627 3.740 1.00 21.97 248 GLY A CA 1
ATOM 1963 C C . GLY A 1 245 ? 55.085 65.133 3.835 1.00 22.77 248 GLY A C 1
ATOM 1964 O O . GLY A 1 245 ? 54.808 65.657 4.936 1.00 23.80 248 GLY A O 1
ATOM 1965 N N . LYS A 1 246 ? 55.156 65.807 2.694 1.00 23.06 249 LYS A N 1
ATOM 1966 C CA . LYS A 1 246 ? 54.984 67.265 2.600 1.00 21.69 249 LYS A CA 1
ATOM 1967 C C . LYS A 1 246 ? 53.832 67.633 1.717 1.00 19.95 249 LYS A C 1
ATOM 1968 O O . LYS A 1 246 ? 53.585 67.034 0.653 1.00 20.66 249 LYS A O 1
ATOM 1974 N N . ILE A 1 247 ? 53.061 68.603 2.224 1.00 20.27 250 ILE A N 1
ATOM 1975 C CA . ILE A 1 247 ? 51.874 69.085 1.532 1.00 19.72 250 ILE A CA 1
ATOM 1976 C C . ILE A 1 247 ? 52.182 69.398 0.035 1.00 21.78 250 ILE A C 1
ATOM 1977 O O . ILE A 1 247 ? 53.171 70.096 -0.318 1.00 21.13 250 ILE A O 1
ATOM 1982 N N . GLY A 1 248 ? 51.327 68.864 -0.801 1.00 22.94 251 GLY A N 1
ATOM 1983 C CA . GLY A 1 248 ? 51.529 68.966 -2.255 1.00 23.67 251 GLY A CA 1
ATOM 1984 C C . GLY A 1 248 ? 52.094 67.691 -2.818 1.00 22.87 251 GLY A C 1
ATOM 1985 O O . GLY A 1 248 ? 51.996 67.443 -4.022 1.00 25.89 251 GLY A O 1
ATOM 1986 N N . TYR A 1 249 ? 52.607 66.819 -1.961 1.00 21.60 252 TYR A N 1
ATOM 1987 C CA . TYR A 1 249 ? 53.147 65.534 -2.347 1.00 21.54 252 TYR A CA 1
ATOM 1988 C C . TYR A 1 249 ? 52.388 64.341 -1.679 1.00 23.20 252 TYR A C 1
ATOM 1989 O O . TYR A 1 249 ? 51.595 64.539 -0.762 1.00 25.36 252 TYR A O 1
ATOM 1998 N N . LYS A 1 250 ? 52.635 63.111 -2.131 1.00 26.21 253 LYS A N 1
ATOM 1999 C CA . LYS A 1 250 ? 51.839 61.985 -1.627 1.00 24.36 253 LYS A CA 1
ATOM 2000 C C . LYS A 1 250 ? 52.155 61.730 -0.152 1.00 21.36 253 LYS A C 1
ATOM 2001 O O . LYS A 1 250 ? 53.299 61.923 0.277 1.00 21.83 253 LYS A O 1
ATOM 2007 N N . ASN A 1 251 ? 51.153 61.219 0.552 1.00 24.53 254 ASN A N 1
ATOM 2008 C CA . ASN A 1 251 ? 51.238 60.718 1.911 1.00 22.86 254 ASN A CA 1
ATOM 2009 C C . ASN A 1 251 ? 51.659 61.860 2.898 1.00 24.34 254 ASN A C 1
ATOM 2010 O O . ASN A 1 251 ? 52.344 61.605 3.872 1.00 22.54 254 ASN A O 1
ATOM 2015 N N . ALA A 1 252 ? 51.255 63.094 2.622 1.00 20.81 255 ALA A N 1
ATOM 2016 C CA . ALA A 1 252 ? 51.515 64.215 3.530 1.00 19.67 255 ALA A CA 1
ATOM 2017 C C . ALA A 1 252 ? 50.550 64.226 4.666 1.00 21.17 255 ALA A C 1
ATOM 2018 O O . ALA A 1 252 ? 50.904 64.757 5.724 1.00 20.44 255 ALA A O 1
ATOM 2020 N N . ILE A 1 253 ? 49.348 63.657 4.450 1.00 19.06 256 ILE A N 1
ATOM 2021 C CA . ILE A 1 253 ? 48.312 63.690 5.481 1.00 21.00 256 ILE A CA 1
ATOM 2022 C C . ILE A 1 253 ? 47.802 62.275 5.742 1.00 24.23 256 ILE A C 1
ATOM 2023 O O . ILE A 1 253 ? 47.571 61.504 4.805 1.00 23.77 256 ILE A O 1
ATOM 2028 N N . SER A 1 254 ? 47.626 61.951 6.993 1.00 22.82 257 SER A N 1
ATOM 2029 C CA . SER A 1 254 ? 46.958 60.691 7.356 1.00 25.08 257 SER A CA 1
ATOM 2030 C C . SER A 1 254 ? 45.963 61.041 8.472 1.00 23.66 257 SER A C 1
ATOM 2031 O O . SER A 1 254 ? 45.803 62.237 8.783 1.00 21.42 257 SER A O 1
ATOM 2034 N N . TYR A 1 255 ? 45.276 60.037 9.020 1.00 23.39 258 TYR A N 1
ATOM 2035 C CA . TYR A 1 255 ? 44.218 60.236 10.015 1.00 22.73 258 TYR A CA 1
ATOM 2036 C C . TYR A 1 255 ? 44.274 59.197 11.095 1.00 24.06 258 TYR A C 1
ATOM 2037 O O . TYR A 1 255 ? 44.561 57.994 10.812 1.00 25.88 258 TYR A O 1
ATOM 2046 N N . LEU A 1 256 ? 44.132 59.625 12.323 1.00 22.78 259 LEU A N 1
ATOM 2047 C CA . LEU A 1 256 ? 44.075 58.707 13.451 1.00 25.31 259 LEU A CA 1
ATOM 2048 C C . LEU A 1 256 ? 42.599 58.625 13.867 1.00 25.66 259 LEU A C 1
ATOM 2049 O O . LEU A 1 256 ? 41.921 59.640 13.889 1.00 25.19 259 LEU A O 1
ATOM 2054 N N . ASP A 1 257 ? 42.079 57.426 14.053 1.00 25.96 260 ASP A N 1
ATOM 2055 C CA A ASP A 1 257 ? 40.683 57.252 14.494 0.50 27.46 260 ASP A CA 1
ATOM 2056 C CA B ASP A 1 257 ? 40.726 57.257 14.571 0.50 28.78 260 ASP A CA 1
ATOM 2057 C C . ASP A 1 257 ? 40.857 56.741 15.933 1.00 26.56 260 ASP A C 1
ATOM 2058 O O . ASP A 1 257 ? 41.305 55.645 16.106 1.00 28.07 260 ASP A O 1
ATOM 2067 N N . LEU A 1 258 ? 40.576 57.585 16.920 1.00 25.91 261 LEU A N 1
ATOM 2068 C CA . LEU A 1 258 ? 40.783 57.235 18.295 1.00 26.82 261 LEU A CA 1
ATOM 2069 C C . LEU A 1 258 ? 39.495 57.291 19.093 1.00 27.46 261 LEU A C 1
ATOM 2070 O O . LEU A 1 258 ? 38.579 57.981 18.715 1.00 27.42 261 LEU A O 1
ATOM 2075 N N . PRO A 1 259 ? 39.436 56.557 20.214 1.00 26.85 262 PRO A N 1
ATOM 2076 C CA . PRO A 1 259 ? 38.258 56.668 21.065 1.00 28.62 262 PRO A CA 1
ATOM 2077 C C . PRO A 1 259 ? 38.094 58.113 21.516 1.00 29.07 262 PRO A C 1
ATOM 2078 O O . PRO A 1 259 ? 39.080 58.806 21.732 1.00 28.99 262 PRO A O 1
ATOM 2082 N N . LEU A 1 260 ? 36.858 58.540 21.716 1.00 30.59 263 LEU A N 1
ATOM 2083 C CA . LEU A 1 260 ? 36.620 59.866 22.259 1.00 31.07 263 LEU A CA 1
ATOM 2084 C C . LEU A 1 260 ? 36.428 59.713 23.758 1.00 36.26 263 LEU A C 1
ATOM 2085 O O . LEU A 1 260 ? 35.313 59.568 24.253 1.00 31.48 263 LEU A O 1
ATOM 2090 N N . LYS A 1 261 ? 37.549 59.717 24.470 1.00 32.67 264 LYS A N 1
ATOM 2091 C CA . LYS A 1 261 ? 37.575 59.444 25.902 1.00 38.41 264 LYS A CA 1
ATOM 2092 C C . LYS A 1 261 ? 36.797 60.464 26.689 1.00 37.55 264 LYS A C 1
ATOM 2093 O O . LYS A 1 261 ? 36.074 60.101 27.605 1.00 33.54 264 LYS A O 1
ATOM 2099 N N . GLN A 1 262 ? 36.956 61.736 26.322 1.00 36.43 265 GLN A N 1
ATOM 2100 C CA . GLN A 1 262 ? 36.118 62.815 26.817 1.00 37.28 265 GLN A CA 1
ATOM 2101 C C . GLN A 1 262 ? 36.024 63.861 25.689 1.00 37.35 265 GLN A C 1
ATOM 2102 O O . GLN A 1 262 ? 36.816 63.851 24.774 1.00 34.62 265 GLN A O 1
ATOM 2108 N N . LYS A 1 263 ? 35.058 64.757 25.733 1.00 36.04 266 LYS A N 1
ATOM 2109 C CA . LYS A 1 263 ? 35.033 65.863 24.767 1.00 39.58 266 LYS A CA 1
ATOM 2110 C C . LYS A 1 263 ? 35.388 67.083 25.610 1.00 35.73 266 LYS A C 1
ATOM 2111 O O . LYS A 1 263 ? 34.657 67.451 26.469 1.00 34.17 266 LYS A O 1
ATOM 2117 N N . THR A 1 264 ? 36.528 67.703 25.379 1.00 31.66 267 THR A N 1
ATOM 2118 C CA . THR A 1 264 ? 36.934 68.840 26.190 1.00 32.90 267 THR A CA 1
ATOM 2119 C C . THR A 1 264 ? 37.673 69.701 25.235 1.00 30.86 267 THR A C 1
ATOM 2120 O O . THR A 1 264 ? 38.320 69.166 24.318 1.00 32.27 267 THR A O 1
ATOM 2124 N N . ASP A 1 265 ? 37.681 71.000 25.488 1.00 27.54 268 ASP A N 1
ATOM 2125 C CA . ASP A 1 265 ? 38.475 71.895 24.713 1.00 26.60 268 ASP A CA 1
ATOM 2126 C C . ASP A 1 265 ? 39.984 71.711 24.973 1.00 24.51 268 ASP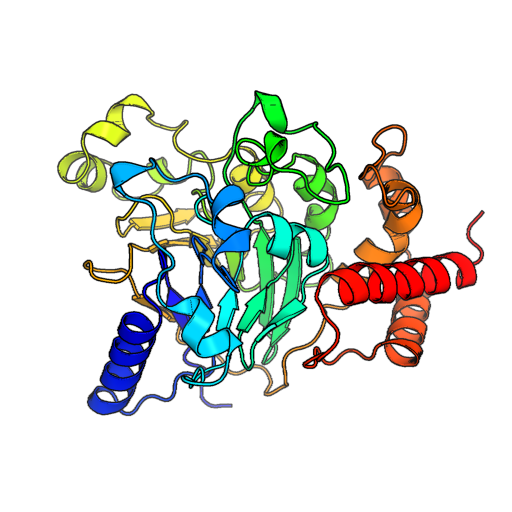 A C 1
ATOM 2127 O O . ASP A 1 265 ? 40.409 71.110 25.930 1.00 25.89 268 ASP A O 1
ATOM 2132 N N . LEU A 1 266 ? 40.769 72.405 24.183 1.00 23.64 269 LEU A N 1
ATOM 2133 C CA . LEU A 1 266 ? 42.207 72.386 24.337 1.00 23.64 269 LEU A CA 1
ATOM 2134 C C . LEU A 1 266 ? 42.574 72.970 25.712 1.00 21.55 269 LEU A C 1
ATOM 2135 O O . LEU A 1 266 ? 42.199 74.088 26.016 1.00 21.83 269 LEU A O 1
ATOM 2140 N N . GLU A 1 267 ? 43.349 72.204 26.475 1.00 20.74 270 GLU A N 1
ATOM 2141 C CA . GLU A 1 267 ? 43.814 72.600 27.791 1.00 22.09 270 GLU A CA 1
ATOM 2142 C C . GLU A 1 267 ? 45.329 72.390 27.966 1.00 20.99 270 GLU A C 1
ATOM 2143 O O . GLU A 1 267 ? 45.946 71.525 27.298 1.00 20.33 270 GLU A O 1
ATOM 2149 N N . TYR A 1 268 ? 45.917 73.154 28.893 1.00 19.72 271 TYR A N 1
ATOM 2150 C CA . TYR A 1 268 ? 47.261 72.918 29.351 1.00 20.84 271 TYR A CA 1
ATOM 2151 C C . TYR A 1 268 ? 47.284 71.575 30.148 1.00 21.19 271 TYR A C 1
ATOM 2152 O O . TYR A 1 268 ? 46.352 71.272 30.887 1.00 21.42 271 TYR A O 1
ATOM 2161 N N . ASP A 1 269 ? 48.305 70.758 29.946 1.00 20.49 272 ASP A N 1
ATOM 2162 C CA . ASP A 1 269 ? 48.439 69.555 30.728 1.00 21.48 272 ASP A CA 1
ATOM 2163 C C . ASP A 1 269 ? 48.932 69.905 32.140 1.00 23.22 272 ASP A C 1
ATOM 2164 O O . ASP A 1 269 ? 49.835 70.667 32.305 1.00 22.01 272 ASP A O 1
ATOM 2169 N N . LYS A 1 270 ? 48.317 69.292 33.144 1.00 24.10 273 LYS A N 1
ATOM 2170 C CA . LYS A 1 270 ? 48.650 69.599 34.548 1.00 25.09 273 LYS A CA 1
ATOM 2171 C C . LYS A 1 270 ? 50.096 69.233 34.877 1.00 24.10 273 LYS A C 1
ATOM 2172 O O . LYS A 1 270 ? 50.810 70.024 35.479 1.00 24.11 273 LYS A O 1
ATOM 2178 N N . ASP A 1 271 ? 50.546 68.053 34.451 1.00 26.11 274 ASP A N 1
ATOM 2179 C CA . ASP A 1 271 ? 51.934 67.663 34.732 1.00 26.35 274 ASP A CA 1
ATOM 2180 C C . ASP A 1 271 ? 52.907 68.644 34.074 1.00 25.39 274 ASP A C 1
ATOM 2181 O O . ASP A 1 271 ? 53.848 69.113 34.688 1.00 23.28 274 ASP A O 1
ATOM 2186 N N . TRP A 1 272 ? 52.673 69.006 32.803 1.00 23.07 275 TRP A N 1
ATOM 2187 C CA . TRP A 1 272 ? 53.515 69.957 32.129 1.00 22.75 275 TRP A CA 1
ATOM 2188 C C . TRP A 1 272 ? 53.550 71.288 32.866 1.00 19.98 275 TRP A C 1
ATOM 2189 O O . TRP A 1 272 ? 54.578 71.946 33.017 1.00 20.93 275 TRP A O 1
ATOM 2200 N N . VAL A 1 273 ? 52.380 71.734 33.276 1.00 23.77 276 VAL A N 1
ATOM 2201 C CA . VAL A 1 273 ? 52.312 73.028 33.932 1.00 19.66 276 VAL A CA 1
ATOM 2202 C C . VAL A 1 273 ? 53.129 72.955 35.246 1.00 18.81 276 VAL A C 1
ATOM 2203 O O . VAL A 1 273 ? 53.867 73.858 35.501 1.00 22.90 276 VAL A O 1
ATOM 2207 N N . CYS A 1 274 ? 53.085 71.871 35.965 1.00 23.28 277 CYS A N 1
ATOM 2208 C CA . CYS A 1 274 ? 53.928 71.730 37.170 1.00 22.61 277 CYS A CA 1
ATOM 2209 C C . CYS A 1 274 ? 55.392 71.798 36.812 1.00 24.89 277 CYS A C 1
ATOM 2210 O O . CYS A 1 274 ? 56.142 72.538 37.421 1.00 27.72 277 CYS A O 1
ATOM 2213 N N . ASN A 1 275 ? 55.802 71.104 35.743 1.00 24.90 278 ASN A N 1
ATOM 2214 C CA . ASN A 1 275 ? 57.187 71.197 35.304 1.00 25.68 278 ASN A CA 1
ATOM 2215 C C . ASN A 1 275 ? 57.616 72.570 34.912 1.00 23.84 278 ASN A C 1
ATOM 2216 O O . ASN A 1 275 ? 58.731 73.053 35.248 1.00 25.56 278 ASN A O 1
ATOM 2221 N N . LEU A 1 276 ? 56.767 73.264 34.147 1.00 21.90 279 LEU A N 1
ATOM 2222 C CA . LEU A 1 276 ? 57.030 74.665 33.736 1.00 23.54 279 LEU A CA 1
ATOM 2223 C C . LEU A 1 276 ? 57.268 75.663 34.910 1.00 24.20 279 LEU A C 1
ATOM 2224 O O . LEU A 1 276 ? 58.150 76.562 34.867 1.00 25.47 279 LEU A O 1
ATOM 2229 N N . ILE A 1 277 ? 56.450 75.499 35.939 1.00 25.15 280 ILE A N 1
ATOM 2230 C CA . ILE A 1 277 ? 56.516 76.406 37.071 1.00 26.65 280 ILE A CA 1
ATOM 2231 C C . ILE A 1 277 ? 57.762 76.021 37.898 1.00 22.58 280 ILE A C 1
ATOM 2232 O O . ILE A 1 277 ? 58.516 76.867 38.267 1.00 23.44 280 ILE A O 1
ATOM 2237 N N . MET A 1 278 ? 57.908 74.732 38.174 1.00 26.13 281 MET A N 1
ATOM 2238 C CA . MET A 1 278 ? 59.057 74.285 38.974 1.00 26.30 281 MET A CA 1
ATOM 2239 C C . MET A 1 278 ? 60.453 74.612 38.378 1.00 32.12 281 MET A C 1
ATOM 2240 O O . MET A 1 278 ? 61.447 74.755 39.145 1.00 28.09 281 MET A O 1
ATOM 2245 N N . THR A 1 279 ? 60.547 74.827 37.037 1.00 28.01 282 THR A N 1
ATOM 2246 C CA . THR A 1 279 ? 61.818 75.214 36.373 1.00 25.98 282 THR A CA 1
ATOM 2247 C C . THR A 1 279 ? 62.014 76.650 36.183 1.00 25.45 282 THR A C 1
ATOM 2248 O O . THR A 1 279 ? 63.042 77.085 35.664 1.00 26.73 282 THR A O 1
ATOM 2252 N N . TRP A 1 280 ? 61.116 77.491 36.720 1.00 25.19 283 TRP A N 1
ATOM 2253 C CA . TRP A 1 280 ? 61.329 78.927 36.537 1.00 26.12 283 TRP A CA 1
ATOM 2254 C C . TRP A 1 280 ? 62.745 79.416 36.812 1.00 27.55 283 TRP A C 1
ATOM 2255 O O . TRP A 1 280 ? 63.200 80.282 36.095 1.00 30.03 283 TRP A O 1
ATOM 2266 N N . PRO A 1 281 ? 63.405 78.926 37.893 1.00 28.69 284 PRO A N 1
ATOM 2267 C CA . PRO A 1 281 ? 64.725 79.500 38.248 1.00 30.51 284 PRO A CA 1
ATOM 2268 C C . PRO A 1 281 ? 65.768 79.386 37.107 1.00 33.65 284 PRO A C 1
ATOM 2269 O O . PRO A 1 281 ? 66.524 80.353 36.883 1.00 33.84 284 PRO A O 1
ATOM 2273 N N . ALA A 1 282 ? 65.697 78.292 36.332 1.00 32.24 285 ALA A N 1
ATOM 2274 C CA . ALA A 1 282 ? 66.558 78.094 35.132 1.00 33.02 285 ALA A CA 1
ATOM 2275 C C . ALA A 1 282 ? 66.198 79.022 33.951 1.00 32.09 285 ALA A C 1
ATOM 2276 O O . ALA A 1 282 ? 67.019 79.291 33.055 1.00 31.83 285 ALA A O 1
ATOM 2278 N N . PHE A 1 283 ? 64.987 79.568 33.976 1.00 31.83 286 PHE A N 1
ATOM 2279 C CA . PHE A 1 283 ? 64.491 80.433 32.904 1.00 28.83 286 PHE A CA 1
ATOM 2280 C C . PHE A 1 283 ? 64.335 81.900 33.341 1.00 31.10 286 PHE A C 1
ATOM 2281 O O . PHE A 1 283 ? 63.862 82.761 32.584 1.00 26.97 286 PHE A O 1
ATOM 2289 N N . SER A 1 284 ? 64.880 82.226 34.521 1.00 33.08 287 SER A N 1
ATOM 2290 C CA . SER A 1 284 ? 64.796 83.610 35.083 1.00 35.25 287 SER A CA 1
ATOM 2291 C C . SER A 1 284 ? 65.322 84.765 34.323 1.00 35.92 287 SER A C 1
ATOM 2292 O O . SER A 1 284 ? 64.928 85.885 34.571 1.00 39.2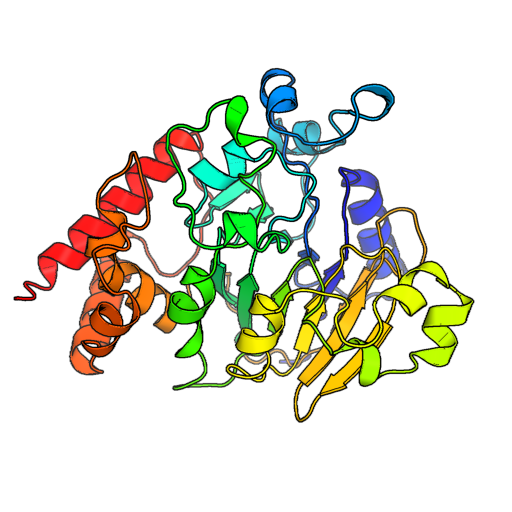2 287 SER A O 1
ATOM 2295 N N . ASN A 1 285 ? 66.258 84.547 33.428 1.00 34.83 288 ASN A N 1
ATOM 2296 C CA . ASN A 1 285 ? 66.851 85.640 32.739 1.00 33.34 288 ASN A CA 1
ATOM 2297 C C . ASN A 1 285 ? 66.297 85.691 31.353 1.00 34.45 288 ASN A C 1
ATOM 2298 O O . ASN A 1 285 ? 66.668 84.876 30.518 1.00 32.02 288 ASN A O 1
ATOM 2303 N N . LYS A 1 286 ? 65.473 86.698 31.109 1.00 36.16 289 LYS A N 1
ATOM 2304 C CA . LYS A 1 286 ? 64.712 86.817 29.865 1.00 40.78 289 LYS A CA 1
ATOM 2305 C C . LYS A 1 286 ? 65.587 86.918 28.642 1.00 39.00 289 LYS A C 1
ATOM 2306 O O . LYS A 1 286 ? 65.097 86.634 27.575 1.00 37.46 289 LYS A O 1
ATOM 2312 N N . ALA A 1 287 ? 66.858 87.340 28.803 1.00 38.10 290 ALA A N 1
ATOM 2313 C CA . ALA A 1 287 ? 67.771 87.581 27.667 1.00 37.06 290 ALA A CA 1
ATOM 2314 C C . ALA A 1 287 ? 68.573 86.349 27.275 1.00 35.39 290 ALA A C 1
ATOM 2315 O O . ALA A 1 287 ? 69.117 86.309 26.201 1.00 34.74 290 ALA A O 1
ATOM 2317 N N . GLN A 1 288 ? 68.630 85.364 28.156 1.00 31.88 291 GLN A N 1
ATOM 2318 C CA . GLN A 1 288 ? 69.377 84.153 27.933 1.00 31.71 291 GLN A CA 1
ATOM 2319 C C . GLN A 1 288 ? 68.890 82.963 28.767 1.00 31.10 291 GLN A C 1
ATOM 2320 O O . GLN A 1 288 ? 69.067 82.897 29.971 1.00 35.06 291 GLN A O 1
ATOM 2326 N N . PHE A 1 289 ? 68.271 81.973 28.097 1.00 32.52 292 PHE A N 1
ATOM 2327 C CA . PHE A 1 289 ? 67.657 80.815 28.777 1.00 27.12 292 PHE A CA 1
ATOM 2328 C C . PHE A 1 289 ? 67.691 79.507 27.987 1.00 26.80 292 PHE A C 1
ATOM 2329 O O . PHE A 1 289 ? 67.680 79.562 26.788 1.00 28.95 292 PHE A O 1
ATOM 2337 N N . PRO A 1 290 ? 67.715 78.354 28.665 1.00 26.77 293 PRO A N 1
ATOM 2338 C CA . PRO A 1 290 ? 67.804 78.311 30.096 1.00 27.55 293 PRO A CA 1
ATOM 2339 C C . PRO A 1 290 ? 69.254 78.540 30.569 1.00 35.84 293 PRO A C 1
ATOM 2340 O O . PRO A 1 290 ? 70.180 78.615 29.753 1.00 34.99 293 PRO A O 1
ATOM 2344 N N . ASP A 1 291 ? 69.380 78.692 31.870 1.00 33.04 294 ASP A N 1
ATOM 2345 C CA . ASP A 1 291 ? 70.622 78.954 32.584 1.00 36.16 294 ASP A CA 1
ATOM 2346 C C . ASP A 1 291 ? 70.967 77.599 33.136 1.00 32.18 294 ASP A C 1
ATOM 2347 O O . ASP A 1 291 ? 70.388 77.069 34.083 1.00 34.72 294 ASP A O 1
ATOM 2352 N N . LEU A 1 292 ? 71.916 77.013 32.443 1.00 34.33 295 LEU A N 1
ATOM 2353 C CA . LEU A 1 292 ? 72.341 75.691 32.709 1.00 41.72 295 LEU A CA 1
ATOM 2354 C C . LEU A 1 292 ? 73.297 75.650 33.911 1.00 38.70 295 LEU A C 1
ATOM 2355 O O . LEU A 1 292 ? 73.616 74.564 34.347 1.00 41.36 295 LEU A O 1
ATOM 2360 N N . SER A 1 293 ? 73.642 76.789 34.503 1.00 42.79 296 SER A N 1
ATOM 2361 C CA . SER A 1 293 ? 74.248 76.727 35.853 1.00 49.12 296 SER A CA 1
ATOM 2362 C C . SER A 1 293 ? 73.243 76.113 36.825 1.00 48.12 296 SER A C 1
ATOM 2363 O O . SER A 1 293 ? 73.638 75.560 37.820 1.00 48.20 296 SER A O 1
ATOM 2366 N N . TYR A 1 294 ? 71.938 76.172 36.504 1.00 44.28 297 TYR A N 1
ATOM 2367 C CA . TYR A 1 294 ? 70.916 75.455 37.271 1.00 38.89 297 TYR A CA 1
ATOM 2368 C C . TYR A 1 294 ? 70.736 74.082 36.645 1.00 36.64 297 TYR A C 1
ATOM 2369 O O . TYR A 1 294 ? 70.877 73.928 35.422 1.00 40.88 297 TYR A O 1
ATOM 2378 N N . SER A 1 295 ? 70.341 73.120 37.462 1.00 32.39 298 SER A N 1
ATOM 2379 C CA . SER A 1 295 ? 70.009 71.821 36.991 1.00 34.33 298 SER A CA 1
ATOM 2380 C C . SER A 1 295 ? 68.480 71.574 36.870 1.00 38.61 298 SER A C 1
ATOM 2381 O O . SER A 1 295 ? 67.764 71.399 37.853 1.00 33.17 298 SER A O 1
ATOM 2384 N N . ILE A 1 296 ? 68.000 71.462 35.641 1.00 37.13 299 ILE A N 1
ATOM 2385 C CA . ILE A 1 296 ? 66.595 71.214 35.443 1.00 36.54 299 ILE A CA 1
ATOM 2386 C C . ILE A 1 296 ? 66.063 69.977 36.152 1.00 32.58 299 ILE A C 1
ATOM 2387 O O . ILE A 1 296 ? 64.984 70.007 36.762 1.00 30.71 299 ILE A O 1
ATOM 2392 N N . SER A 1 297 ? 66.786 68.873 36.121 1.00 34.68 300 SER A N 1
ATOM 2393 C CA . SER A 1 297 ? 66.276 67.656 36.764 1.00 31.64 300 SER A CA 1
ATOM 2394 C C . SER A 1 297 ? 66.231 67.792 38.304 1.00 33.05 300 SER A C 1
ATOM 2395 O O . SER A 1 297 ? 65.390 67.168 38.967 1.00 35.22 300 SER A O 1
ATOM 2398 N N . GLU A 1 298 ? 67.151 68.581 38.834 1.00 35.62 301 GLU A N 1
ATOM 2399 C CA . GLU A 1 298 ? 67.209 68.900 40.285 1.00 40.41 301 GLU A CA 1
ATOM 2400 C C . GLU A 1 298 ? 65.969 69.746 40.621 1.00 34.46 301 GLU A C 1
ATOM 2401 O O . GLU A 1 298 ? 65.254 69.457 41.578 1.00 34.21 301 GLU A O 1
ATOM 2407 N N . LEU A 1 299 ? 65.665 70.728 39.771 1.00 32.50 302 LEU A N 1
ATOM 2408 C CA . LEU A 1 299 ? 64.460 71.555 39.992 1.00 34.49 302 LEU A CA 1
ATOM 2409 C C . LEU A 1 299 ? 63.223 70.692 40.019 1.00 34.48 302 LEU A C 1
ATOM 2410 O O . LEU A 1 299 ? 62.379 70.841 40.896 1.00 34.02 302 LEU A O 1
ATOM 2415 N N . LEU A 1 300 ? 63.142 69.697 39.131 1.00 35.31 303 LEU A N 1
ATOM 2416 C CA . LEU A 1 300 ? 61.909 68.894 39.033 1.00 31.18 303 LEU A CA 1
ATOM 2417 C C . LEU A 1 300 ? 61.768 67.899 40.130 1.00 35.55 303 LEU A C 1
ATOM 2418 O O . LEU A 1 300 ? 60.651 67.427 40.396 1.00 31.64 303 LEU A O 1
ATOM 2423 N N . SER A 1 301 ? 62.891 67.539 40.774 1.00 36.21 304 SER A N 1
ATOM 2424 C CA . SER A 1 301 ? 62.823 66.472 41.792 1.00 38.24 304 SER A CA 1
ATOM 2425 C C . SER A 1 301 ? 62.095 66.988 43.027 1.00 36.74 304 SER A C 1
ATOM 2426 O O . SER A 1 301 ? 61.720 66.202 43.874 1.00 35.41 304 SER A O 1
ATOM 2429 N N . LYS A 1 302 ? 61.907 68.294 43.136 1.00 35.08 305 LYS A N 1
ATOM 2430 C CA . LYS A 1 302 ? 61.160 68.881 44.258 1.00 36.88 305 LYS A CA 1
ATOM 2431 C C . LYS A 1 302 ? 59.635 68.828 44.124 1.00 39.02 305 LYS A C 1
ATOM 2432 O O . LYS A 1 302 ? 58.893 69.291 45.021 1.00 36.84 305 LYS A O 1
ATOM 2438 N N . ARG A 1 303 ? 59.120 68.284 43.024 1.00 31.66 306 ARG A N 1
ATOM 2439 C CA . ARG A 1 303 ? 57.689 68.206 42.914 1.00 32.74 306 ARG A CA 1
ATOM 2440 C C . ARG A 1 303 ? 57.074 67.226 43.947 1.00 36.03 306 ARG A C 1
ATOM 2441 O O . ARG A 1 303 ? 57.573 66.126 44.132 1.00 38.68 306 ARG A O 1
ATOM 2449 N N . THR A 1 304 ? 55.950 67.575 44.542 1.00 33.15 307 THR A N 1
ATOM 2450 C CA . THR A 1 304 ? 55.159 66.597 45.320 1.00 37.34 307 THR A CA 1
ATOM 2451 C C . THR A 1 304 ? 53.713 66.659 44.910 1.00 37.66 307 THR A C 1
ATOM 2452 O O . THR A 1 304 ? 53.303 67.647 44.286 1.00 35.38 307 THR A O 1
ATOM 2456 N N . LYS A 1 305 ? 52.979 65.605 45.214 1.00 38.01 308 LYS A N 1
ATOM 2457 C CA . LYS A 1 305 ? 51.536 65.573 44.963 1.00 44.06 308 LYS A CA 1
ATOM 2458 C C . LYS A 1 305 ? 50.853 66.797 45.571 1.00 45.67 308 LYS A C 1
ATOM 2459 O O . LYS A 1 305 ? 50.008 67.485 44.941 1.00 43.41 308 LYS A O 1
ATOM 2465 N N . GLU A 1 306 ? 51.225 67.105 46.800 1.00 44.91 309 GLU A N 1
ATOM 2466 C CA . GLU A 1 306 ? 50.566 68.221 47.483 1.00 43.32 309 GLU A CA 1
ATOM 2467 C C . GLU A 1 306 ? 50.952 69.578 46.885 1.00 39.32 309 GLU A C 1
ATOM 2468 O O . GLU A 1 306 ? 50.121 70.493 46.704 1.00 37.82 309 GLU A O 1
ATOM 2474 N N . LEU A 1 307 ? 52.213 69.742 46.561 1.00 36.78 310 LEU A N 1
ATOM 2475 C CA . LEU A 1 307 ? 52.607 71.001 45.963 1.00 32.66 310 LEU A CA 1
ATOM 2476 C C . LEU A 1 307 ? 52.060 71.155 44.493 1.00 30.20 310 LEU A C 1
ATOM 2477 O O . LEU A 1 307 ? 51.810 72.261 44.042 1.00 28.07 310 LEU A O 1
ATOM 2482 N N . ASP A 1 308 ? 51.928 70.044 43.767 1.00 28.69 311 ASP A N 1
ATOM 2483 C CA . ASP A 1 308 ? 51.412 70.096 42.360 1.00 27.97 311 ASP A CA 1
ATOM 2484 C C . ASP A 1 308 ? 49.973 70.643 42.430 1.00 31.21 311 ASP A C 1
ATOM 2485 O O . ASP A 1 308 ? 49.571 71.484 41.603 1.00 26.93 311 ASP A O 1
ATOM 2490 N N . LYS A 1 309 ? 49.228 70.196 43.470 1.00 29.97 312 LYS A N 1
ATOM 2491 C CA . LYS A 1 309 ? 47.864 70.621 43.653 1.00 30.45 312 LYS A CA 1
ATOM 2492 C C . LYS A 1 309 ? 47.816 72.145 43.785 1.00 30.67 312 LYS A C 1
ATOM 2493 O O . LYS A 1 309 ? 46.975 72.809 43.203 1.00 31.81 312 LYS A O 1
ATOM 2499 N N . LYS A 1 310 ? 48.714 72.700 44.551 1.00 30.03 313 LYS A N 1
ATOM 2500 C CA . LYS A 1 310 ? 48.799 74.143 44.689 1.00 29.04 313 LYS A CA 1
ATOM 2501 C C . LYS A 1 310 ? 49.169 74.868 43.423 1.00 30.53 313 LYS A C 1
ATOM 2502 O O . LYS A 1 310 ? 48.670 75.951 43.149 1.00 29.23 313 LYS A O 1
ATOM 2508 N N . ILE A 1 311 ? 50.110 74.301 42.674 1.00 26.33 314 ILE A N 1
ATOM 2509 C CA . ILE A 1 311 ? 50.494 74.897 41.396 1.00 28.84 314 ILE A CA 1
ATOM 2510 C C . ILE A 1 311 ? 49.268 75.014 40.486 1.00 25.36 314 ILE A C 1
ATOM 2511 O O . ILE A 1 311 ? 49.033 76.063 39.927 1.00 27.20 314 ILE A O 1
ATOM 2516 N N . ILE A 1 312 ? 48.505 73.935 40.393 1.00 29.21 315 ILE A N 1
ATOM 2517 C CA . ILE A 1 312 ? 47.349 73.895 39.491 1.00 25.49 315 ILE A CA 1
ATOM 2518 C C . ILE A 1 312 ? 46.317 74.929 39.965 1.00 29.25 315 ILE A C 1
ATOM 2519 O O . ILE A 1 312 ? 45.745 75.662 39.166 1.00 27.17 315 ILE A O 1
ATOM 2524 N N . GLU A 1 313 ? 46.054 75.018 41.268 1.00 29.88 316 GLU A N 1
ATOM 2525 C CA . GLU A 1 313 ? 45.093 76.053 41.725 1.00 30.63 316 GLU A CA 1
ATOM 2526 C C . GLU A 1 313 ? 45.510 77.460 41.333 1.00 26.66 316 GLU A C 1
ATOM 2527 O O . GLU A 1 313 ? 44.685 78.282 40.909 1.00 28.06 316 GLU A O 1
ATOM 2533 N N . LEU A 1 314 ? 46.789 77.777 41.474 1.00 26.68 317 LEU A N 1
ATOM 2534 C CA . LEU A 1 314 ? 47.237 79.076 41.083 1.00 23.27 317 LEU A CA 1
ATOM 2535 C C . LEU A 1 314 ? 47.208 79.270 39.570 1.00 24.87 317 LEU A C 1
ATOM 2536 O O . LEU A 1 314 ? 46.912 80.379 39.084 1.00 27.42 317 LEU A O 1
ATOM 2541 N N . TRP A 1 315 ? 47.540 78.219 38.831 1.00 27.38 318 TRP A N 1
ATOM 2542 C CA . TRP A 1 315 ? 47.501 78.351 37.375 1.00 26.66 318 TRP A CA 1
ATOM 2543 C C . TRP A 1 315 ? 46.047 78.604 36.975 1.00 23.68 318 TRP A C 1
ATOM 2544 O O . TRP A 1 315 ? 45.782 79.491 36.160 1.00 26.35 318 TRP A O 1
ATOM 2555 N N . GLU A 1 316 ? 45.140 77.827 37.539 1.00 25.11 319 GLU A N 1
ATOM 2556 C CA . GLU A 1 316 ? 43.706 78.014 37.262 1.00 28.51 319 GLU A CA 1
ATOM 2557 C C . GLU A 1 316 ? 43.250 79.435 37.572 1.00 28.89 319 GLU A C 1
ATOM 2558 O O . GLU A 1 316 ? 42.544 80.037 36.777 1.00 27.12 319 GLU A O 1
ATOM 2564 N N . LYS A 1 317 ? 43.686 79.941 38.722 1.00 27.66 320 LYS A N 1
ATOM 2565 C CA . LYS A 1 317 ? 43.413 81.326 39.157 1.00 30.58 320 LYS A CA 1
ATOM 2566 C C . LYS A 1 317 ? 43.921 82.391 38.202 1.00 29.59 320 LYS A C 1
ATOM 2567 O O . LYS A 1 317 ? 43.158 83.257 37.795 1.00 32.96 320 LYS A O 1
ATOM 2573 N N . TYR A 1 318 ? 45.217 82.372 37.847 1.00 25.42 321 TYR A N 1
ATOM 2574 C CA . TYR A 1 318 ? 45.786 83.429 37.006 1.00 24.10 321 TYR A CA 1
ATOM 2575 C C . TYR A 1 318 ? 45.634 83.235 35.517 1.00 28.16 321 TYR A C 1
ATOM 2576 O O . TYR A 1 318 ? 45.537 84.214 34.768 1.00 26.00 321 TYR A O 1
ATOM 2585 N N . ILE A 1 319 ? 45.720 81.991 35.060 1.00 25.16 322 ILE A N 1
ATOM 2586 C CA . ILE A 1 319 ? 45.724 81.748 33.595 1.00 28.17 322 ILE A CA 1
ATOM 2587 C C . ILE A 1 319 ? 44.519 80.942 33.120 1.00 27.54 322 ILE A C 1
ATOM 2588 O O . ILE A 1 319 ? 43.895 81.271 32.125 1.00 27.94 322 ILE A O 1
ATOM 2593 N N . GLY A 1 320 ? 44.172 79.891 33.836 1.00 27.21 323 GLY A N 1
ATOM 2594 C CA . GLY A 1 320 ? 43.087 79.041 33.471 1.00 26.62 323 GLY A CA 1
ATOM 2595 C C . GLY A 1 320 ? 43.634 77.852 32.710 1.00 23.97 323 GLY A C 1
ATOM 2596 O O . GLY A 1 320 ? 44.657 77.944 32.050 1.00 23.26 323 GLY A O 1
ATOM 2597 N N . LEU A 1 321 ? 42.992 76.734 32.832 1.00 27.70 324 LEU A N 1
ATOM 2598 C CA . LEU A 1 321 ? 43.459 75.504 32.150 1.00 24.09 324 LEU A CA 1
ATOM 2599 C C . LEU A 1 321 ? 43.126 75.446 30.694 1.00 22.45 324 LEU A C 1
ATOM 2600 O O . LEU A 1 321 ? 43.820 74.755 29.927 1.00 22.16 324 LEU A O 1
ATOM 2605 N N . LYS A 1 322 ? 42.094 76.147 30.278 1.00 24.81 325 LYS A N 1
ATOM 2606 C CA . LYS A 1 322 ? 41.801 76.229 28.852 1.00 24.25 325 LYS A CA 1
ATOM 2607 C C . LYS A 1 322 ? 42.796 77.137 28.148 1.00 22.30 325 LYS A C 1
ATOM 2608 O O . LYS A 1 322 ? 43.054 78.249 28.578 1.00 22.96 325 LYS A O 1
ATOM 2614 N N . ILE A 1 323 ? 43.306 76.657 27.023 1.00 20.70 326 ILE A N 1
ATOM 2615 C CA . ILE A 1 323 ? 44.192 77.421 26.178 1.00 21.73 326 ILE A CA 1
ATOM 2616 C C . ILE A 1 323 ? 43.327 78.269 25.252 1.00 23.74 326 ILE A C 1
ATOM 2617 O O . ILE A 1 323 ? 42.540 77.752 24.465 1.00 23.22 326 ILE A O 1
ATOM 2622 N N . ILE A 1 324 ? 43.508 79.574 25.335 1.00 27.98 327 ILE A N 1
ATOM 2623 C CA . ILE A 1 324 ? 42.593 80.479 24.643 1.00 29.32 327 ILE A CA 1
ATOM 2624 C C . ILE A 1 324 ? 43.363 81.523 23.856 1.00 27.77 327 ILE A C 1
ATOM 2625 O O . ILE A 1 324 ? 44.523 81.851 24.154 1.00 28.05 327 ILE A O 1
ATOM 2630 N N . TYR A 1 325 ? 42.739 81.977 22.786 1.00 31.56 328 TYR A N 1
ATOM 2631 C CA . TYR A 1 325 ? 43.341 82.942 21.874 1.00 31.20 328 TYR A CA 1
ATOM 2632 C C . TYR A 1 325 ? 43.706 84.238 22.649 1.00 32.43 328 TYR A C 1
ATOM 2633 O O . TYR A 1 325 ? 42.996 84.680 23.546 1.00 32.77 328 TYR A O 1
ATOM 2642 N N . ASP A 1 326 ? 44.841 84.823 22.318 1.00 35.03 329 ASP A N 1
ATOM 2643 C CA . ASP A 1 326 ? 45.316 86.061 22.943 1.00 37.48 329 ASP A CA 1
ATOM 2644 C C . ASP A 1 326 ? 45.656 86.999 21.778 1.00 38.24 329 ASP A C 1
ATOM 2645 O O . ASP A 1 326 ? 46.442 86.627 20.897 1.00 36.08 329 ASP A O 1
ATOM 2650 N N . SER A 1 327 ? 45.087 88.193 21.787 1.00 37.37 330 SER A N 1
ATOM 2651 C CA . SER A 1 327 ? 45.350 89.142 20.718 1.00 41.06 330 SER A CA 1
ATOM 2652 C C . SER A 1 327 ? 46.550 90.044 20.977 1.00 39.45 330 SER A C 1
ATOM 2653 O O . SER A 1 327 ? 46.904 90.795 20.107 1.00 36.32 330 SER A O 1
ATOM 2656 N N . ASP A 1 328 ? 47.229 89.966 22.116 1.00 34.47 331 ASP A N 1
ATOM 2657 C CA . ASP A 1 328 ? 48.491 90.711 22.224 1.00 32.40 331 ASP A CA 1
ATOM 2658 C C . ASP A 1 328 ? 49.523 90.257 21.185 1.00 35.23 331 ASP A C 1
ATOM 2659 O O . ASP A 1 328 ? 49.594 89.065 20.826 1.00 33.23 331 ASP A O 1
ATOM 2664 N N . THR A 1 329 ? 50.396 91.174 20.775 1.00 31.04 332 THR A N 1
ATOM 2665 C CA . THR A 1 329 ? 51.517 90.816 19.901 1.00 30.00 332 THR A CA 1
ATOM 2666 C C . THR A 1 329 ? 52.421 89.756 20.592 1.00 28.49 332 THR A C 1
ATOM 2667 O O . THR A 1 329 ? 52.423 89.624 21.803 1.00 26.58 332 THR A O 1
ATOM 2671 N N . PHE A 1 330 ? 53.222 89.038 19.832 1.00 29.35 333 PHE A N 1
ATOM 2672 C CA . PHE A 1 330 ? 53.894 87.845 20.364 1.00 28.13 333 PHE A CA 1
ATOM 2673 C C . PHE A 1 330 ? 54.939 88.219 21.368 1.00 26.98 333 PHE A C 1
ATOM 2674 O O . PHE A 1 330 ? 55.078 87.546 22.396 1.00 26.87 333 PHE A O 1
ATOM 2682 N N . ASP A 1 331 ? 55.576 89.364 21.160 1.00 29.11 334 ASP A N 1
ATOM 2683 C CA . ASP A 1 331 ? 56.501 89.897 22.168 1.00 32.18 334 ASP A CA 1
ATOM 2684 C C . ASP A 1 331 ? 55.866 90.220 23.541 1.00 26.71 334 ASP A C 1
ATOM 2685 O O . ASP A 1 331 ? 56.501 90.016 24.599 1.00 30.33 334 ASP A O 1
ATOM 2690 N N . ILE A 1 332 ? 54.632 90.668 23.526 1.00 26.55 335 ILE A N 1
ATOM 2691 C CA . ILE A 1 332 ? 53.900 90.967 24.744 1.00 28.50 335 ILE A CA 1
ATOM 2692 C C . ILE A 1 332 ? 53.511 89.633 25.388 1.00 28.37 335 ILE A C 1
ATOM 2693 O O . ILE A 1 332 ? 53.625 89.478 26.607 1.00 27.54 335 ILE A O 1
ATOM 2698 N N . GLN A 1 333 ? 53.103 88.653 24.568 1.00 24.53 336 GLN A N 1
ATOM 2699 C CA . GLN A 1 333 ? 52.805 87.299 25.061 1.00 24.80 336 GLN A CA 1
ATOM 2700 C C . GLN A 1 333 ? 53.966 86.650 25.764 1.00 24.38 336 GLN A C 1
ATOM 2701 O O . GLN A 1 333 ? 53.796 85.999 26.826 1.00 23.37 336 GLN A O 1
ATOM 2707 N N . PHE A 1 334 ? 55.163 86.814 25.217 1.00 25.83 337 PHE A N 1
ATOM 2708 C CA . PHE A 1 334 ? 56.395 86.323 25.879 1.00 23.20 337 PHE A CA 1
ATOM 2709 C C . PHE A 1 334 ? 56.478 86.840 27.348 1.00 26.23 337 PHE A C 1
ATOM 2710 O O . PHE A 1 334 ? 56.729 86.087 28.277 1.00 23.96 337 PHE A O 1
ATOM 2718 N N . THR A 1 335 ? 56.352 88.154 27.508 1.00 25.99 338 THR A N 1
ATOM 2719 C CA . THR A 1 335 ? 56.363 88.841 28.843 1.00 26.44 338 THR A CA 1
ATOM 2720 C C . THR A 1 335 ? 55.250 88.379 29.797 1.00 25.07 338 THR A C 1
ATOM 2721 O O . THR A 1 335 ? 55.506 88.013 30.991 1.00 26.79 338 THR A O 1
ATOM 2725 N N . SER A 1 336 ? 54.045 88.339 29.291 1.00 23.98 339 SER A N 1
ATOM 2726 C CA . SER A 1 336 ? 52.858 88.007 30.081 1.00 26.59 339 SER A CA 1
ATOM 2727 C C . SER A 1 336 ? 52.929 86.611 30.647 1.00 25.74 339 SER A C 1
ATOM 2728 O O . SER A 1 336 ? 52.655 86.365 31.857 1.00 21.67 339 SER A O 1
ATOM 2731 N N . ARG A 1 337 ? 53.210 85.662 29.760 1.00 22.74 340 ARG A N 1
ATOM 2732 C CA . ARG A 1 337 ? 53.330 84.269 30.218 1.00 21.84 340 ARG A CA 1
ATOM 2733 C C . ARG A 1 337 ? 54.461 84.077 31.230 1.00 21.14 340 ARG A C 1
ATOM 2734 O O . ARG A 1 337 ? 54.299 83.403 32.242 1.00 20.93 340 ARG A O 1
ATOM 2742 N N . ARG A 1 338 ? 55.605 84.718 30.990 1.00 19.47 341 ARG A N 1
ATOM 2743 C CA . ARG A 1 338 ? 56.729 84.552 31.909 1.00 22.64 341 ARG A CA 1
ATOM 2744 C C . ARG A 1 338 ? 56.424 85.294 33.236 1.00 24.58 341 ARG A C 1
ATOM 2745 O O . ARG A 1 338 ? 56.876 84.855 34.291 1.00 23.78 341 ARG A O 1
ATOM 2753 N N . PHE A 1 339 ? 55.750 86.441 33.157 1.00 23.80 342 PHE A N 1
ATOM 2754 C CA . PHE A 1 339 ? 55.223 87.128 34.407 1.00 24.23 342 PHE A CA 1
ATOM 2755 C C . PHE A 1 339 ? 54.438 86.177 35.331 1.00 23.01 342 PHE A C 1
ATOM 2756 O O . PHE A 1 339 ? 54.710 86.060 36.539 1.00 21.10 342 PHE A O 1
ATOM 2764 N N . TYR A 1 340 ? 53.468 85.460 34.764 1.00 22.92 343 TYR A N 1
ATOM 2765 C CA . TYR A 1 340 ? 52.637 84.526 35.550 1.00 25.88 343 TYR A CA 1
ATOM 2766 C C . TYR A 1 340 ? 53.371 83.261 36.011 1.00 26.81 343 TYR A C 1
ATOM 2767 O O . TYR A 1 340 ? 53.189 82.782 37.137 1.00 23.71 343 TYR A O 1
ATOM 2776 N N . ILE A 1 341 ? 54.269 82.763 35.184 1.00 22.29 344 ILE A N 1
ATOM 2777 C CA . ILE A 1 341 ? 55.103 81.660 35.640 1.00 23.99 344 ILE A CA 1
ATOM 2778 C C . ILE A 1 341 ? 55.900 81.992 36.884 1.00 21.46 344 ILE A C 1
ATOM 2779 O O . ILE A 1 341 ? 55.946 81.187 37.846 1.00 23.57 344 ILE A O 1
ATOM 2784 N N . GLU A 1 342 ? 56.530 83.164 36.816 1.00 23.15 345 GLU A N 1
ATOM 2785 C CA . GLU A 1 342 ? 57.404 83.663 37.884 1.00 25.97 345 GLU A CA 1
ATOM 2786 C C . GLU A 1 342 ? 56.545 83.900 39.140 1.00 26.99 345 GLU A C 1
ATOM 2787 O O . GLU A 1 342 ? 56.921 83.517 40.256 1.00 25.43 345 GLU A O 1
ATOM 2793 N N . LYS A 1 343 ? 55.403 84.546 38.935 1.00 24.57 346 LYS A N 1
ATOM 2794 C CA . LYS A 1 343 ? 54.510 84.871 40.051 1.00 26.67 346 LYS A CA 1
ATOM 2795 C C . LYS A 1 343 ? 54.008 83.628 40.734 1.00 25.79 346 LYS A C 1
ATOM 2796 O O . LYS A 1 343 ? 53.992 83.535 41.966 1.00 27.77 346 LYS A O 1
ATOM 2802 N N . ILE A 1 344 ? 53.620 82.625 39.980 1.00 24.37 347 ILE A N 1
ATOM 2803 C CA . ILE A 1 344 ? 53.176 81.406 40.563 1.00 23.23 347 ILE A CA 1
ATOM 2804 C C . ILE A 1 344 ? 54.342 80.679 41.318 1.00 27.03 347 ILE A C 1
ATOM 2805 O O . ILE A 1 344 ? 54.148 80.215 42.450 1.00 27.95 347 ILE A O 1
ATOM 2810 N N . TYR A 1 345 ? 55.483 80.526 40.654 1.00 24.63 348 TYR A N 1
ATOM 2811 C CA . TYR A 1 345 ? 56.692 79.935 41.283 1.00 27.06 348 TYR A CA 1
ATOM 2812 C C . TYR A 1 345 ? 56.980 80.616 42.665 1.00 24.39 348 TYR A C 1
ATOM 2813 O O . TYR A 1 345 ? 57.099 79.947 43.684 1.00 25.73 348 TYR A O 1
ATOM 2822 N N . ASN A 1 346 ? 57.047 81.932 42.667 1.00 28.55 349 ASN A N 1
ATOM 2823 C CA . ASN A 1 346 ? 57.323 82.709 43.911 1.00 32.14 349 ASN A CA 1
ATOM 2824 C C . ASN A 1 346 ? 56.272 82.465 45.022 1.00 34.77 349 ASN A C 1
ATOM 2825 O O . ASN A 1 346 ? 56.601 82.335 46.214 1.00 32.07 349 ASN A O 1
ATOM 2830 N N . GLU A 1 347 ? 55.014 82.327 44.656 1.00 33.18 350 GLU A N 1
ATOM 2831 C CA . GLU A 1 347 ? 53.985 82.014 45.681 1.00 30.43 350 GLU A CA 1
ATOM 2832 C C . GLU A 1 347 ? 54.175 80.682 46.365 1.00 28.37 350 GLU A C 1
ATOM 2833 O O . GLU A 1 347 ? 53.608 80.440 47.423 1.00 28.11 350 GLU A O 1
ATOM 2839 N N . LEU A 1 348 ? 54.891 79.765 45.733 1.00 25.49 351 LEU A N 1
ATOM 2840 C CA . LEU A 1 348 ? 55.110 78.478 46.356 1.00 28.00 351 LEU A CA 1
ATOM 2841 C C . LEU A 1 348 ? 56.024 78.584 47.634 1.00 27.60 351 LEU A C 1
ATOM 2842 O O . LEU A 1 348 ? 55.988 77.718 48.466 1.00 28.26 351 LEU A O 1
ATOM 2847 N N . ASN A 1 349 ? 56.863 79.601 47.676 1.00 27.27 352 ASN A N 1
ATOM 2848 C CA . ASN A 1 349 ? 57.703 79.949 48.815 1.00 30.58 352 ASN A CA 1
ATOM 2849 C C . ASN A 1 349 ? 58.786 78.878 49.041 1.00 30.51 352 ASN A C 1
ATOM 2850 O O . ASN A 1 349 ? 59.109 78.492 50.201 1.00 26.54 352 ASN A O 1
ATOM 2855 N N . ILE A 1 350 ? 59.363 78.397 47.935 1.00 27.86 353 ILE A N 1
ATOM 2856 C CA . ILE A 1 350 ? 60.228 77.224 47.984 1.00 28.38 353 ILE A CA 1
ATOM 2857 C C . ILE A 1 350 ? 61.546 77.723 48.443 1.00 30.79 353 ILE A C 1
ATOM 2858 O O . ILE A 1 350 ? 61.930 78.814 48.046 1.00 26.45 353 ILE A O 1
ATOM 2863 N N . ASN A 1 351 ? 62.277 76.940 49.240 1.00 29.51 354 ASN A N 1
ATOM 2864 C CA . ASN A 1 351 ? 63.510 77.444 49.836 1.00 33.14 354 ASN A CA 1
ATOM 2865 C C . ASN A 1 351 ? 64.634 77.507 48.798 1.00 39.87 354 ASN A C 1
ATOM 2866 O O . ASN A 1 351 ? 64.744 76.614 47.961 1.00 40.03 354 ASN A O 1
#

Nearest PDB structures (foldseek):
  5uki-assembly1_A  TM=1.003E+00  e=1.944E-80  Entamoeba histolytica
  4pei-assembly1_A  TM=1.000E+00  e=2.274E-75  Entamoeba histolytica
  8dzk-assembly5_E  TM=9.995E-01  e=6.357E-75  Entamoeba histolytica
  5k78-assembly3_C  TM=9.992E-01  e=5.984E-75  Entamoeba histolytica
  8ro2-assembly1_L1  TM=7.751E-01  e=1.819E-17  Homo sapiens

B-factor: mean 31.36, std 10.55, range [16.36, 102.99]

Secondary structure (DSSP, 8-state):
---EEEEEEEE-TT-HHHHHHHHHHHHHHH-PPEEEEEEEE------SGGGGGG--S-GGG----SHHHHHTTSS--SS-EEE---SSS-HHHHHHTTT-EEEETTEEE--SEEEEEETTEEEEEE-SB--GGGTTPPEESS--GGGGGTTTBPPTHHHHHHTTTTSSS--SEEEESSPBTTGGGGS-HHHHHHH-GGGGGGGGG-SBHHHHHHHHHH--SEEEE-SSSS-EEEEETTEEEEE--BTTSTT-EEEEEE--------EE-HHHHHHHHHTHHHH--TTEE--TTS-HHHHHHT--HHHHHHHHHHHHHHT-SB-----S-HHHHHHHHHHHHHHHHHHT---

Solvent-accessible surface area: 15436 Å² total; per-residue (Å²): 107,89,33,3,17,0,0,0,0,0,0,0,40,0,102,0,119,49,0,8,116,49,0,46,90,49,43,185,99,60,69,95,130,8,38,1,0,0,0,0,0,1,0,14,0,0,26,103,131,72,2,46,79,21,1,97,15,63,120,162,146,68,126,31,21,13,0,46,30,14,80,95,58,152,64,147,3,75,20,35,0,0,0,0,2,1,23,35,2,0,6,10,0,14,5,22,2,11,28,13,8,19,3,7,101,30,0,7,6,1,0,17,7,9,1,1,28,10,7,23,2,25,0,0,0,1,13,5,29,58,96,57,154,19,47,126,98,41,14,62,26,98,17,44,72,125,27,24,79,26,17,24,22,4,8,29,11,0,23,57,5,0,41,28,0,32,148,88,53,74,0,8,0,0,0,0,0,11,2,2,44,18,9,0,71,110,20,86,58,126,67,6,30,151,157,53,83,56,22,126,190,64,23,57,69,18,27,0,40,3,0,80,62,3,7,58,58,3,106,0,75,41,0,0,0,0,46,39,71,18,74,13,99,4,95,50,68,82,0,82,1,14,0,2,0,58,6,48,143,183,72,3,29,38,50,10,102,18,86,40,110,106,155,41,92,9,36,20,4,94,29,15,0,2,0,17,0,3,0,21,20,0,17,56,79,132,50,92,0,7,53,93,106,95,44,7,68,117,17,16,89,86,50,75,191,144,38,26,127,78,0,19,93,19,1,90,150,55,40,20,24,110,13,125,115,55,100,60,76,12,69,86,18,6,83,41,51,12,104,72,5,69,74,0,33,87,66,14,137,46,190

Radius of gyration: 19.28 Å; Cα contacts (8 Å, |Δi|>4): 786; chains: 1; bounding box: 45×44×54 Å

Foldseek 3Di:
DAWAKEKEFAAALQAQVLVLVVVVVVCVVPVDDHQAYEYQELNLQDQDPVLQLLFPDPPVPGDNHHNNCQLVPVDDRPGQYEYAYERGYSLLLLQLQQCKAASGHSYIYNHCWAWKDFLRAIEIEHFAFADPVQQDFWDFPDDDSVCSNPSRHRHLVVCLLQLCPPVVHAHAEYHHAWDAQQQCVQWPVVVVCVVPVVCVVCPRRGTDPSVNSNCVRRVHQEYEYENPQDWTWGDDPNYIYIYAHYRVDPRRMDMDIGDSNGGDAMFGDLVSLLLLLLCLVLVVPVRIGRNVVDDSNVSSVPDDPVLSVQLVVLCCVPPRGHRDHDPDDSNVVSVVVSVSSPVSSVVSVDD